Protein AF-A0A7Y1ZSE8-F1 (afdb_monomer_lite)

Sequence (239 aa):
MRLSLSLIVCLALGIAGCTSDGPYVAGAPDGWMSDGSQWWLPGTDTTEAFRDLESLESMGVSNADRVYAGGVGMQQSIQKDNLIFAVKQSLIEIIRNEPEVVDSLFEAIITPKLIKAKLSGDPSEDIKKFKRDGYRSIARHFREPRTITKLGQDVPVVYPDSLAEAGVSGSVGMQVYLNNAGEPQSIELIESVHPVLDDIAMKATTQMRWQPAYLLRGGKSDPIPAWVRFSVGFRKVSR

pLDDT: mean 86.72, std 18.0, range [36.66, 98.75]

Secondary structure (DSSP, 8-state):
---------------------PPPPPSPPTT-EEETTEEE-TT--HHHHT---SSTTTTT---GGGS---STTHHHHHHHHHHHHHHHHHTHHHHHHSHHHHHHHHHHHTHHHHHHPPP-S-HHHHHHHHHHHHHHHHTTTEE--EESSPBTTTB-----HHHHHTT--EEEEEEEEE-TTS-EEEEEEEE-S-HHHHHHHHHHHHH--EEPEEEEETTEEEEE-EEEEEEEEE-----

Structure (mmCIF, N/CA/C/O backbone):
data_AF-A0A7Y1ZSE8-F1
#
_entry.id   AF-A0A7Y1ZSE8-F1
#
loop_
_atom_site.group_PDB
_atom_site.id
_atom_site.type_symbol
_atom_site.label_atom_id
_atom_site.label_alt_id
_atom_site.label_comp_id
_atom_site.label_asym_id
_atom_site.label_entity_id
_atom_site.label_seq_id
_atom_site.pdbx_PDB_ins_code
_atom_site.Cartn_x
_atom_site.Cartn_y
_atom_site.Cartn_z
_atom_site.occupancy
_atom_site.B_iso_or_equiv
_atom_site.auth_seq_id
_atom_site.auth_comp_id
_atom_site.auth_asym_id
_atom_site.auth_atom_id
_atom_site.pdbx_PDB_model_num
ATOM 1 N N . MET A 1 1 ? 36.058 -39.294 -70.770 1.00 37.66 1 MET A N 1
ATOM 2 C CA . MET A 1 1 ? 36.823 -38.355 -69.913 1.00 37.66 1 MET A CA 1
ATOM 3 C C . MET A 1 1 ? 35.806 -37.639 -69.038 1.00 37.66 1 MET A C 1
ATOM 5 O O . MET A 1 1 ? 34.915 -37.033 -69.605 1.00 37.66 1 MET A O 1
ATOM 9 N N . ARG A 1 2 ? 35.669 -38.015 -67.754 1.00 38.06 2 ARG A N 1
ATOM 10 C CA . ARG A 1 2 ? 36.277 -37.347 -66.570 1.00 38.06 2 ARG A CA 1
ATOM 11 C C . ARG A 1 2 ? 35.900 -35.848 -66.552 1.00 38.06 2 ARG A C 1
ATOM 13 O O . ARG A 1 2 ? 36.204 -35.180 -67.523 1.00 38.06 2 ARG A O 1
ATOM 20 N N . LEU A 1 3 ? 35.264 -35.258 -65.542 1.00 36.66 3 LEU A N 1
ATOM 21 C CA . LEU A 1 3 ? 35.387 -35.456 -64.098 1.00 36.66 3 LEU A CA 1
ATOM 22 C C . LEU A 1 3 ? 34.070 -35.146 -63.363 1.00 36.66 3 LEU A C 1
ATOM 24 O O . LEU A 1 3 ? 33.388 -34.172 -63.664 1.00 36.66 3 LEU A O 1
ATOM 28 N N . SER A 1 4 ? 33.806 -35.947 -62.336 1.00 42.16 4 SER A N 1
ATOM 29 C CA . SER A 1 4 ? 32.927 -35.660 -61.206 1.00 42.16 4 SER A CA 1
ATOM 30 C C . SER A 1 4 ? 33.576 -34.608 -60.298 1.00 42.16 4 SER A C 1
ATOM 32 O O . SER A 1 4 ? 34.767 -34.723 -60.007 1.00 42.16 4 SER A O 1
ATOM 34 N N . LEU A 1 5 ? 32.808 -33.640 -59.793 1.00 42.12 5 LEU A N 1
ATOM 35 C CA . LEU A 1 5 ? 33.227 -32.811 -58.662 1.00 42.12 5 LEU A CA 1
ATOM 36 C C . LEU A 1 5 ? 32.064 -32.698 -57.669 1.00 42.12 5 LEU A C 1
ATOM 38 O O . LEU A 1 5 ? 31.107 -31.958 -57.879 1.00 42.12 5 LEU A O 1
ATOM 42 N N . SER A 1 6 ? 32.148 -33.498 -56.608 1.00 45.19 6 SER A N 1
ATOM 43 C CA . SER A 1 6 ? 31.346 -33.355 -55.396 1.00 45.19 6 SER A CA 1
ATOM 44 C C . SER A 1 6 ? 31.721 -32.046 -54.707 1.00 45.19 6 SER A C 1
ATOM 46 O O . SER A 1 6 ? 32.905 -31.823 -54.452 1.00 45.19 6 SER A O 1
ATOM 48 N N . LEU A 1 7 ? 30.740 -31.211 -54.357 1.00 39.78 7 LEU A N 1
ATOM 49 C CA . LEU A 1 7 ? 30.955 -30.104 -53.429 1.00 39.78 7 LEU A CA 1
ATOM 50 C C . LEU A 1 7 ? 30.099 -30.307 -52.180 1.00 39.78 7 LEU A C 1
ATOM 52 O O . LEU A 1 7 ? 28.901 -30.573 -52.241 1.00 39.78 7 LEU A O 1
ATOM 56 N N . ILE A 1 8 ? 30.807 -30.256 -51.062 1.00 48.88 8 ILE A N 1
ATOM 57 C CA . ILE A 1 8 ? 30.403 -30.601 -49.709 1.00 48.88 8 ILE A CA 1
ATOM 58 C C . ILE A 1 8 ? 29.460 -29.539 -49.135 1.00 48.88 8 ILE A C 1
ATOM 60 O O . ILE A 1 8 ? 29.666 -28.337 -49.288 1.00 48.88 8 ILE A O 1
ATOM 64 N N . VAL A 1 9 ? 28.439 -30.038 -48.442 1.00 43.12 9 VAL A N 1
ATOM 65 C CA . VAL A 1 9 ? 27.498 -29.318 -47.583 1.00 43.12 9 VAL A CA 1
ATOM 66 C C . VAL A 1 9 ? 28.246 -28.664 -46.415 1.00 43.12 9 VAL A C 1
ATOM 68 O O . VAL A 1 9 ? 28.847 -29.365 -45.607 1.00 43.12 9 VAL A O 1
ATOM 71 N N . CYS A 1 10 ? 28.135 -27.342 -46.274 1.00 38.03 10 CYS A N 1
ATOM 72 C CA . CYS A 1 10 ? 28.388 -26.637 -45.015 1.00 38.03 10 CYS A CA 1
ATOM 73 C C . CYS A 1 10 ? 27.074 -26.015 -44.540 1.00 38.03 10 CYS A C 1
ATOM 75 O O . CYS A 1 10 ? 26.737 -24.879 -44.869 1.00 38.03 10 CYS A O 1
ATOM 77 N N . LEU A 1 11 ? 26.312 -26.807 -43.786 1.00 41.81 11 LEU A N 1
ATOM 78 C CA . LEU A 1 11 ? 25.134 -26.368 -43.050 1.00 41.81 11 LEU A CA 1
ATOM 79 C C . LEU A 1 11 ? 25.619 -25.598 -41.811 1.00 41.81 11 LEU A C 1
ATOM 81 O O . LEU A 1 11 ? 25.918 -26.189 -40.776 1.00 41.81 11 LEU A O 1
ATOM 85 N N . ALA A 1 12 ? 25.755 -24.279 -41.933 1.00 44.09 12 ALA A N 1
ATOM 86 C CA . ALA A 1 12 ? 26.023 -23.407 -40.797 1.00 44.09 12 ALA A CA 1
ATOM 87 C C . ALA A 1 12 ? 24.726 -23.231 -39.992 1.00 44.09 12 ALA A C 1
ATOM 89 O O . ALA A 1 12 ? 23.887 -22.387 -40.301 1.00 44.09 12 ALA A O 1
ATOM 90 N N . LEU A 1 13 ? 24.549 -24.070 -38.969 1.00 46.44 13 LEU A N 1
ATOM 91 C CA . LEU A 1 13 ? 23.575 -23.858 -37.903 1.00 46.44 13 LEU A CA 1
ATOM 92 C C . LEU A 1 13 ? 23.995 -22.610 -37.118 1.00 46.44 13 LEU A C 1
ATOM 94 O O . LEU A 1 13 ? 24.856 -22.664 -36.242 1.00 46.44 13 LEU A O 1
ATOM 98 N N . GLY A 1 14 ? 23.405 -21.472 -37.482 1.00 44.47 14 GLY A N 1
ATOM 99 C CA . GLY A 1 14 ? 23.466 -20.249 -36.697 1.00 44.47 14 GLY A CA 1
ATOM 100 C C . GLY A 1 14 ? 22.773 -20.483 -35.362 1.00 44.47 14 GLY A C 1
ATOM 101 O O . GLY A 1 14 ? 21.555 -20.636 -35.297 1.00 44.47 14 GLY A O 1
ATOM 102 N N . ILE A 1 15 ? 23.565 -20.539 -34.298 1.00 56.59 15 ILE A N 1
ATOM 103 C CA . ILE A 1 15 ? 23.082 -20.511 -32.925 1.00 56.59 15 ILE A CA 1
ATOM 104 C C . ILE A 1 15 ? 22.519 -19.102 -32.726 1.00 56.59 15 ILE A C 1
ATOM 106 O O . ILE A 1 15 ? 23.274 -18.146 -32.560 1.00 56.59 15 ILE A O 1
ATOM 110 N N . ALA A 1 16 ? 21.199 -18.950 -32.814 1.00 43.44 16 ALA A N 1
ATOM 111 C CA . ALA A 1 16 ? 20.530 -17.750 -32.340 1.00 43.44 16 ALA A CA 1
ATOM 112 C C . ALA A 1 16 ? 20.670 -17.734 -30.813 1.00 43.44 16 ALA A C 1
ATOM 114 O O . ALA A 1 16 ? 19.861 -18.309 -30.088 1.00 43.44 16 ALA A O 1
ATOM 115 N N . GLY A 1 17 ? 21.754 -17.134 -30.324 1.00 37.91 17 GLY A N 1
ATOM 116 C CA . GLY A 1 17 ? 21.809 -16.670 -28.951 1.00 37.91 17 GLY A CA 1
ATOM 117 C C . GLY A 1 17 ? 20.744 -15.594 -28.806 1.00 37.91 17 GLY A C 1
ATOM 118 O O . GLY A 1 17 ? 20.866 -14.529 -29.402 1.00 37.91 17 GLY A O 1
ATOM 119 N N . CYS A 1 18 ? 19.680 -15.877 -28.058 1.00 45.81 18 CYS A N 1
ATOM 120 C CA . CYS A 1 18 ? 18.794 -14.840 -27.551 1.00 45.81 18 CYS A CA 1
ATOM 121 C C . CYS A 1 18 ? 19.588 -14.014 -26.533 1.00 45.81 18 CYS A C 1
ATOM 123 O O . CYS A 1 18 ? 19.495 -14.253 -25.332 1.00 45.81 18 CYS A O 1
ATOM 125 N N . THR A 1 19 ? 20.414 -13.081 -27.006 1.00 43.12 19 THR A N 1
ATOM 126 C CA . THR A 1 19 ? 20.853 -11.973 -26.166 1.00 43.12 19 THR A CA 1
ATOM 127 C C . THR A 1 19 ? 19.704 -10.975 -26.164 1.00 43.12 19 THR A C 1
ATOM 129 O O . THR A 1 19 ? 19.259 -10.487 -27.203 1.00 43.12 19 THR A O 1
ATOM 132 N N . SER A 1 20 ? 19.116 -10.744 -24.997 1.00 45.97 20 SER A N 1
ATOM 133 C CA . SER A 1 20 ? 18.086 -9.727 -24.796 1.00 45.97 20 SER A CA 1
ATOM 134 C C . SER A 1 20 ? 18.724 -8.332 -24.734 1.00 45.97 20 SER A C 1
ATOM 136 O O . SER A 1 20 ? 18.444 -7.570 -23.814 1.00 45.97 20 SER A O 1
ATOM 138 N N . ASP A 1 21 ? 19.601 -8.011 -25.690 1.00 42.75 21 ASP A N 1
ATOM 139 C CA . ASP A 1 21 ? 20.333 -6.740 -25.792 1.00 42.75 21 ASP A CA 1
ATOM 140 C C . ASP A 1 21 ? 19.497 -5.695 -26.546 1.00 42.75 21 ASP A C 1
ATOM 142 O O . ASP A 1 21 ? 19.938 -5.065 -27.508 1.00 42.75 21 ASP A O 1
ATOM 146 N N . GLY A 1 22 ? 18.239 -5.532 -26.138 1.00 55.78 22 GLY A N 1
ATOM 147 C CA . GLY A 1 22 ? 17.490 -4.337 -26.506 1.00 55.78 22 GLY A CA 1
ATOM 148 C C . GLY A 1 22 ? 18.027 -3.153 -25.696 1.00 55.78 22 GLY A C 1
ATOM 149 O O . GLY A 1 22 ? 18.284 -3.321 -24.501 1.00 55.78 22 GLY A O 1
ATOM 150 N N . PRO A 1 23 ? 18.206 -1.957 -26.286 1.00 63.12 23 PRO A N 1
ATOM 151 C CA . PRO A 1 23 ? 18.545 -0.779 -25.503 1.00 63.12 23 PRO A CA 1
ATOM 152 C C . PRO A 1 23 ? 17.467 -0.560 -24.440 1.00 63.12 23 PRO A C 1
ATOM 154 O O . PRO A 1 23 ? 16.273 -0.674 -24.721 1.00 63.12 23 PRO A O 1
ATOM 157 N N . TYR A 1 24 ? 17.895 -0.255 -23.216 1.00 73.62 24 TYR A N 1
ATOM 158 C CA . TYR A 1 24 ? 16.986 0.161 -22.159 1.00 73.62 24 TYR A CA 1
ATOM 159 C C . TYR A 1 24 ? 16.127 1.330 -22.662 1.00 73.62 24 TYR A C 1
ATOM 161 O O . TYR A 1 24 ? 16.645 2.389 -23.020 1.00 73.62 24 TYR A O 1
ATOM 169 N N . VAL A 1 25 ? 14.814 1.120 -22.715 1.00 81.25 25 VAL A N 1
ATOM 170 C CA . VAL A 1 25 ? 13.844 2.162 -23.059 1.00 81.25 25 VAL A CA 1
ATOM 171 C C . VAL A 1 25 ? 13.413 2.810 -21.751 1.00 81.25 25 VAL A C 1
ATOM 173 O O . VAL A 1 25 ? 13.009 2.091 -20.842 1.00 81.25 25 VAL A O 1
ATOM 176 N N . ALA A 1 26 ? 13.501 4.132 -21.634 1.00 86.81 26 ALA A N 1
ATOM 177 C CA . ALA A 1 26 ? 13.053 4.870 -20.449 1.00 86.81 26 ALA A CA 1
ATOM 178 C C . ALA A 1 26 ? 11.542 5.168 -20.499 1.00 86.81 26 ALA A C 1
ATOM 180 O O . ALA A 1 26 ? 10.950 5.150 -21.578 1.00 86.81 26 ALA A O 1
ATOM 181 N N . GLY A 1 27 ? 10.934 5.455 -19.346 1.00 90.31 27 GLY A N 1
ATOM 182 C CA . GLY A 1 27 ? 9.532 5.884 -19.235 1.00 90.31 27 GLY A CA 1
ATOM 183 C C . GLY A 1 27 ? 8.502 4.760 -19.374 1.00 90.31 27 GLY A C 1
ATOM 184 O O . GLY A 1 27 ? 8.861 3.599 -19.560 1.00 90.31 27 GLY A O 1
ATOM 185 N N . ALA A 1 28 ? 7.214 5.091 -19.261 1.00 94.25 28 ALA A N 1
ATOM 186 C CA . ALA A 1 28 ? 6.134 4.106 -19.198 1.00 94.25 28 ALA A CA 1
ATOM 187 C C . ALA A 1 28 ? 6.045 3.189 -20.442 1.00 94.25 28 ALA A C 1
ATOM 189 O O . ALA A 1 28 ? 6.411 3.601 -21.545 1.00 94.25 28 ALA A O 1
ATOM 190 N N . PRO A 1 29 ? 5.592 1.928 -20.284 1.00 94.75 29 PRO A N 1
ATOM 191 C CA . PRO A 1 29 ? 5.394 1.016 -21.410 1.00 94.75 29 PRO A CA 1
ATOM 192 C C . PRO A 1 29 ? 4.195 1.424 -22.282 1.00 94.75 29 PRO A C 1
ATOM 194 O O . PRO A 1 29 ? 3.345 2.212 -21.869 1.00 94.75 29 PRO A O 1
ATOM 197 N N . ASP A 1 30 ? 4.093 0.835 -23.476 1.00 94.75 30 ASP A N 1
ATOM 198 C CA . ASP A 1 30 ? 2.983 1.090 -24.399 1.00 94.75 30 ASP A CA 1
ATOM 199 C C . ASP A 1 30 ? 1.614 0.904 -23.724 1.00 94.75 30 ASP A C 1
ATOM 201 O O . ASP A 1 30 ? 1.372 -0.060 -22.992 1.00 94.75 30 ASP A O 1
ATOM 205 N N . GLY A 1 31 ? 0.702 1.841 -23.989 1.00 95.31 31 GLY A N 1
ATOM 206 C CA . GLY A 1 31 ? -0.641 1.856 -23.406 1.00 95.31 31 GLY A CA 1
ATOM 207 C C . GLY A 1 31 ? -0.733 2.504 -22.023 1.00 95.31 31 GLY A C 1
ATOM 208 O O . GLY A 1 31 ? -1.846 2.709 -21.548 1.00 95.31 31 GLY A O 1
ATOM 209 N N . TRP A 1 32 ? 0.390 2.876 -21.405 1.00 97.69 32 TRP A N 1
ATOM 210 C CA . TRP A 1 32 ? 0.420 3.674 -20.180 1.00 97.69 32 TRP A CA 1
ATOM 211 C C . TRP A 1 32 ? 0.731 5.140 -20.486 1.00 97.69 32 TRP A C 1
ATOM 213 O O . TRP A 1 32 ? 1.518 5.464 -21.373 1.00 97.69 32 TRP A O 1
ATOM 223 N 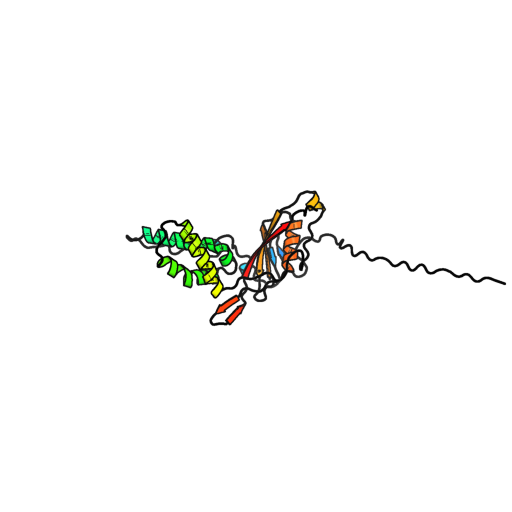N . MET A 1 33 ? 0.105 6.035 -19.729 1.00 97.31 33 MET A N 1
ATOM 224 C CA . MET A 1 33 ? 0.452 7.450 -19.659 1.00 97.31 33 MET A CA 1
ATOM 225 C C . MET A 1 33 ? 1.426 7.673 -18.502 1.00 97.31 33 MET A C 1
ATOM 227 O O . MET A 1 33 ? 1.432 6.903 -17.539 1.00 97.31 33 MET A O 1
ATOM 231 N N . SER A 1 34 ? 2.249 8.716 -18.594 1.00 95.88 34 SER A N 1
ATOM 232 C CA . SER A 1 34 ? 3.211 9.068 -17.550 1.00 95.88 34 SER A CA 1
ATOM 233 C C . SER A 1 34 ? 3.379 10.570 -17.403 1.00 95.88 34 SER A C 1
ATOM 235 O O . SER A 1 34 ? 3.516 11.270 -18.408 1.00 95.88 34 SER A O 1
ATOM 237 N N . ASP A 1 35 ? 3.492 11.020 -16.159 1.00 93.75 35 ASP A N 1
ATOM 238 C CA . ASP A 1 35 ? 3.956 12.347 -15.770 1.00 93.75 35 ASP A CA 1
ATOM 239 C C . ASP A 1 35 ? 4.971 12.195 -14.631 1.00 93.75 35 ASP A C 1
ATOM 241 O O . ASP A 1 35 ? 4.618 11.945 -13.478 1.00 93.75 35 ASP A O 1
ATOM 245 N N . GLY A 1 36 ? 6.260 12.239 -14.980 1.00 90.56 36 GLY A N 1
ATOM 246 C CA . GLY A 1 36 ? 7.357 12.047 -14.031 1.00 90.56 36 GLY A CA 1
ATOM 247 C C . GLY A 1 36 ? 7.238 10.743 -13.234 1.00 90.56 36 GLY A C 1
ATOM 248 O O . GLY A 1 36 ? 7.393 9.651 -13.781 1.00 90.56 36 GLY A O 1
ATOM 249 N N . SER A 1 37 ? 6.974 10.879 -11.933 1.00 95.31 37 SER A N 1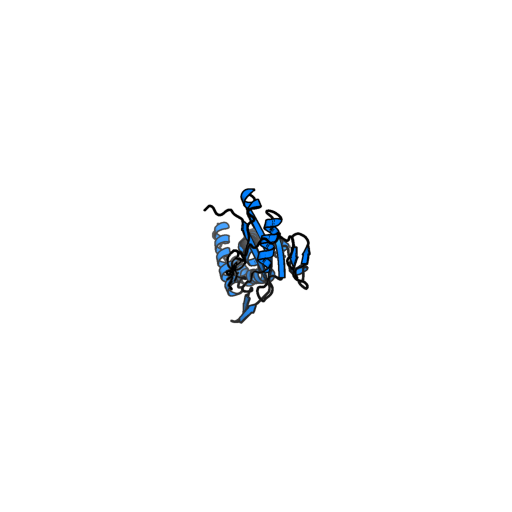
ATOM 250 C CA . SER A 1 37 ? 6.853 9.795 -10.950 1.00 95.31 37 SER A CA 1
ATOM 251 C C . SER A 1 37 ? 5.518 9.042 -10.988 1.00 95.31 37 SER A C 1
ATOM 253 O O . SER A 1 37 ? 5.352 8.087 -10.231 1.00 95.31 37 SER A O 1
ATOM 255 N N . GLN A 1 38 ? 4.564 9.450 -11.827 1.00 98.00 38 GLN A N 1
ATOM 256 C CA . GLN A 1 38 ? 3.208 8.901 -11.856 1.00 98.00 38 GLN A CA 1
ATOM 257 C C . GLN A 1 38 ? 2.890 8.285 -13.215 1.00 98.00 38 GLN A C 1
ATOM 259 O O . GLN A 1 38 ? 2.961 8.964 -14.237 1.00 98.00 38 GLN A O 1
ATOM 264 N N . TRP A 1 39 ? 2.528 7.001 -13.243 1.00 98.44 39 TRP A N 1
ATOM 265 C CA . TRP A 1 39 ? 2.111 6.271 -14.446 1.00 98.44 39 TRP A CA 1
ATOM 266 C C . TRP A 1 39 ? 0.683 5.750 -14.281 1.00 98.44 39 TRP A C 1
ATOM 268 O O . TRP A 1 39 ? 0.321 5.289 -13.201 1.00 98.44 39 TRP A O 1
ATOM 278 N N . TRP A 1 40 ? -0.141 5.789 -15.328 1.00 98.62 40 TRP A N 1
ATOM 279 C CA . TRP A 1 40 ? -1.523 5.294 -15.263 1.00 98.62 40 TRP A CA 1
ATOM 280 C C . TRP A 1 40 ? -2.075 4.845 -16.616 1.00 98.62 40 TRP A C 1
ATOM 282 O O . TRP A 1 40 ? -1.612 5.272 -17.673 1.00 98.62 40 TRP A O 1
ATOM 292 N N . LEU A 1 41 ? -3.090 3.982 -16.590 1.00 98.38 41 LEU A N 1
ATOM 293 C CA . LEU A 1 41 ? -3.831 3.592 -17.788 1.00 98.38 41 LEU A CA 1
ATOM 294 C C . LEU A 1 41 ? -4.804 4.702 -18.236 1.00 98.38 41 LEU A C 1
ATOM 296 O O . LEU A 1 41 ? -5.385 5.402 -17.401 1.00 98.38 41 LEU A O 1
ATOM 300 N N . PRO A 1 42 ? -5.046 4.865 -19.549 1.00 97.56 42 PRO A N 1
ATOM 301 C CA . PRO A 1 42 ? -6.103 5.734 -20.046 1.00 97.56 42 PRO A CA 1
ATOM 302 C C . PRO A 1 42 ? -7.471 5.390 -19.446 1.00 97.56 42 PRO A C 1
ATOM 304 O O . PRO A 1 42 ? -7.900 4.240 -19.483 1.00 97.56 42 PRO A O 1
ATOM 307 N N . GLY A 1 43 ? -8.168 6.404 -18.929 1.00 96.00 43 GLY A N 1
ATOM 308 C CA . GLY A 1 43 ? -9.478 6.249 -18.288 1.00 96.00 43 GLY A CA 1
ATOM 309 C C . GLY A 1 43 ? -9.437 6.041 -16.771 1.00 96.00 43 GLY A C 1
ATOM 310 O O . GLY A 1 43 ? -10.495 6.092 -16.150 1.00 96.00 43 GLY A O 1
ATOM 311 N N . THR A 1 44 ? -8.257 5.866 -16.166 1.00 97.25 44 THR A N 1
ATOM 312 C CA . THR A 1 44 ? -8.101 5.892 -14.704 1.00 97.25 44 THR A CA 1
ATOM 313 C C . THR A 1 44 ? -8.456 7.278 -14.159 1.00 97.25 44 THR A C 1
ATOM 315 O O . THR A 1 44 ? -7.937 8.282 -14.653 1.00 97.25 44 THR A O 1
ATOM 318 N N . ASP A 1 45 ? -9.302 7.344 -13.126 1.00 96.81 45 ASP A N 1
ATOM 319 C CA . ASP A 1 45 ? -9.502 8.573 -12.352 1.00 96.81 45 ASP A CA 1
ATOM 320 C C . ASP A 1 45 ? -8.232 8.861 -11.545 1.00 96.81 45 ASP A C 1
ATOM 322 O O . ASP A 1 45 ? -7.959 8.230 -10.526 1.00 96.81 45 ASP A O 1
ATOM 326 N N . THR A 1 46 ? -7.421 9.800 -12.021 1.00 95.56 46 THR A N 1
ATOM 327 C CA . THR A 1 46 ? -6.146 10.153 -11.391 1.00 95.56 46 THR A CA 1
ATOM 328 C C . THR A 1 46 ? -6.315 10.887 -10.062 1.00 95.56 46 THR A C 1
ATOM 330 O O . THR A 1 46 ? -5.393 10.852 -9.251 1.00 95.56 46 THR A O 1
ATOM 333 N N . THR A 1 47 ? -7.479 11.495 -9.800 1.00 93.75 47 THR A N 1
ATOM 334 C CA . THR A 1 47 ? -7.771 12.132 -8.502 1.00 93.75 47 THR A CA 1
ATOM 335 C C . THR A 1 47 ? -7.972 11.075 -7.425 1.00 93.75 47 THR A C 1
ATOM 337 O O . THR A 1 47 ? -7.504 11.230 -6.299 1.00 93.75 47 THR A O 1
ATOM 340 N N . GLU A 1 48 ? -8.645 9.980 -7.777 1.00 93.38 48 GLU A N 1
ATOM 341 C CA . GLU A 1 48 ? -8.782 8.821 -6.900 1.00 93.38 48 GLU A CA 1
ATOM 342 C C . GLU A 1 48 ? -7.468 8.034 -6.816 1.00 93.38 48 GLU A C 1
ATOM 344 O O . GLU A 1 48 ? -7.012 7.679 -5.734 1.00 93.38 48 GLU A O 1
ATOM 349 N N . ALA A 1 49 ? -6.820 7.771 -7.946 1.00 95.56 49 ALA A N 1
ATOM 350 C CA . ALA A 1 49 ? -5.702 6.842 -7.988 1.00 95.56 49 ALA A CA 1
ATOM 351 C C . ALA A 1 49 ? -4.433 7.374 -7.287 1.00 95.56 49 ALA A C 1
ATOM 353 O O . ALA A 1 49 ? -3.732 6.591 -6.643 1.00 95.56 49 ALA A O 1
ATOM 354 N N . PHE A 1 50 ? -4.155 8.682 -7.365 1.00 96.56 50 PHE A N 1
ATOM 355 C CA . PHE A 1 50 ? -2.971 9.328 -6.773 1.00 96.56 50 PHE A CA 1
ATOM 356 C C . PHE A 1 50 ? -3.292 10.075 -5.476 1.00 96.56 50 PHE A C 1
ATOM 358 O O . PHE A 1 50 ? -3.004 11.262 -5.313 1.00 96.56 50 PHE A O 1
ATOM 365 N N . ARG A 1 51 ? -3.928 9.376 -4.535 1.00 94.25 51 ARG A N 1
ATOM 366 C CA . ARG A 1 51 ? -4.193 9.921 -3.202 1.00 94.25 51 ARG A CA 1
ATOM 367 C C . ARG A 1 51 ? -2.926 9.965 -2.357 1.00 94.25 51 ARG A C 1
ATOM 369 O O . ARG A 1 51 ? -2.131 9.025 -2.344 1.00 94.25 51 ARG A O 1
ATOM 376 N N . ASP A 1 52 ? -2.798 11.013 -1.551 1.00 94.69 52 ASP A N 1
ATOM 377 C CA . ASP A 1 52 ? -1.814 11.041 -0.475 1.00 94.69 52 ASP A CA 1
ATOM 378 C C . ASP A 1 52 ? -2.259 10.079 0.638 1.00 94.69 52 ASP A C 1
ATOM 380 O O . ASP A 1 52 ? -3.216 10.331 1.372 1.00 94.69 52 ASP A O 1
ATOM 384 N N . LEU A 1 53 ? -1.544 8.958 0.746 1.00 95.31 53 LEU A N 1
ATOM 385 C CA . LEU A 1 53 ? -1.750 7.939 1.777 1.00 95.31 53 LEU A CA 1
ATOM 386 C C . LEU A 1 53 ? -0.598 7.903 2.793 1.00 95.31 53 LEU A C 1
ATOM 388 O O . LEU A 1 53 ? -0.378 6.893 3.467 1.00 95.31 53 LEU A O 1
ATOM 392 N N . GLU A 1 54 ? 0.208 8.962 2.894 1.00 92.69 54 GLU A N 1
ATOM 393 C CA . GLU A 1 54 ? 1.348 8.993 3.813 1.00 92.69 54 GLU A CA 1
ATOM 394 C C . GLU A 1 54 ? 0.913 9.017 5.277 1.00 92.69 54 GLU A C 1
ATOM 396 O O . GLU A 1 54 ? 1.540 8.359 6.114 1.00 92.69 54 GLU A O 1
ATOM 401 N N . SER A 1 55 ? -0.190 9.696 5.585 1.00 93.12 55 SER A N 1
ATOM 402 C CA . SER A 1 55 ? -0.668 9.912 6.946 1.00 93.12 55 SER A CA 1
ATOM 403 C C . SER A 1 55 ? -2.166 9.641 7.069 1.00 93.12 55 SER A C 1
ATOM 405 O O . SER A 1 55 ? -2.902 9.655 6.089 1.00 93.12 55 SER A O 1
ATOM 407 N N . LEU A 1 56 ? -2.650 9.416 8.294 1.00 90.81 56 LEU A N 1
ATOM 408 C CA . LEU A 1 56 ? -4.097 9.323 8.512 1.00 90.81 56 LEU A CA 1
ATOM 409 C C . LEU A 1 56 ? -4.817 10.625 8.128 1.00 90.81 56 LEU A C 1
ATOM 411 O O . LEU A 1 56 ? -5.905 10.577 7.572 1.00 90.81 56 LEU A O 1
ATOM 415 N N . GLU A 1 57 ? -4.203 11.781 8.381 1.00 89.12 57 GLU A N 1
ATOM 416 C CA . GLU A 1 57 ? -4.790 13.081 8.052 1.00 89.12 57 GLU A CA 1
ATOM 417 C C . GLU A 1 57 ? -4.976 13.261 6.543 1.00 89.12 57 GLU A C 1
ATOM 419 O O . GLU A 1 57 ? -6.068 13.630 6.115 1.00 89.12 57 GLU A O 1
ATOM 424 N N 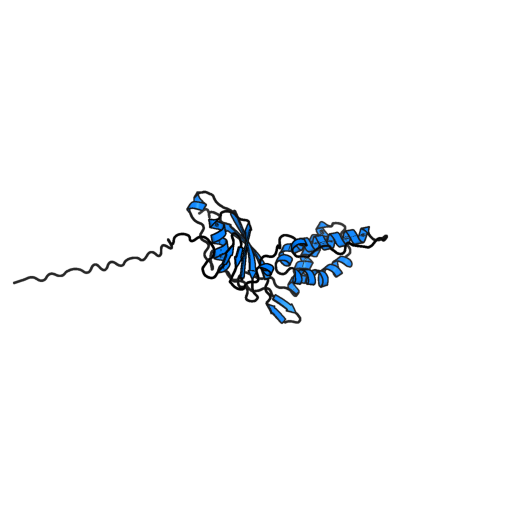. SER A 1 58 ? -3.962 12.922 5.740 1.00 90.12 58 SER A N 1
ATOM 425 C CA . SER A 1 58 ? -4.054 12.991 4.277 1.00 90.12 58 SER A CA 1
ATOM 426 C C . SER A 1 58 ? -5.071 12.006 3.695 1.00 90.12 58 SER A C 1
ATOM 428 O O . SER A 1 58 ? -5.746 12.311 2.714 1.00 90.12 58 SER A O 1
ATOM 430 N N . MET A 1 59 ? -5.299 10.884 4.380 1.00 91.12 59 MET A N 1
ATOM 431 C CA . MET A 1 59 ? -6.379 9.948 4.063 1.00 91.12 59 MET A CA 1
ATOM 432 C C . MET A 1 59 ? -7.777 10.429 4.496 1.00 91.12 59 MET A C 1
ATOM 434 O O . MET A 1 59 ? -8.751 9.706 4.308 1.00 91.12 59 MET A O 1
ATOM 438 N N . GLY A 1 60 ? -7.906 11.617 5.098 1.00 85.75 60 GLY A N 1
ATOM 439 C CA . GLY A 1 60 ? -9.168 12.108 5.667 1.00 85.75 60 GLY A CA 1
ATOM 440 C C . GLY A 1 60 ? -9.559 11.424 6.983 1.00 85.75 60 GLY A C 1
ATOM 441 O O . GLY A 1 60 ? -10.612 11.707 7.553 1.00 85.75 60 GLY A O 1
ATOM 442 N N . VAL A 1 61 ? -8.687 10.568 7.512 1.00 79.81 61 VAL A N 1
ATOM 443 C CA . VAL A 1 61 ? -8.836 9.831 8.767 1.00 79.81 61 VAL A CA 1
ATOM 444 C C . VAL A 1 61 ? -8.296 10.704 9.908 1.00 79.81 61 VAL A C 1
ATOM 446 O O . VAL A 1 61 ? -7.237 10.473 10.491 1.00 79.81 61 VAL A O 1
ATOM 449 N N . SER A 1 62 ? -9.001 11.793 10.204 1.00 66.56 62 SER A N 1
ATOM 450 C CA . SER A 1 62 ? -8.566 12.773 11.207 1.00 66.56 62 SER A CA 1
ATOM 451 C C . SER A 1 62 ? -9.203 12.545 12.583 1.00 66.56 62 SER A C 1
ATOM 453 O O . SER A 1 62 ? -10.223 11.879 12.737 1.00 66.56 62 SER A O 1
ATOM 455 N N . ASN A 1 63 ? -8.587 13.121 13.618 1.00 62.72 63 ASN A N 1
ATOM 456 C CA . ASN A 1 63 ? -9.049 13.069 15.010 1.00 62.72 63 ASN A CA 1
ATOM 457 C C . ASN A 1 63 ? -10.111 14.162 15.299 1.00 62.72 63 ASN A C 1
ATOM 459 O O . ASN A 1 63 ? -10.059 14.818 16.340 1.00 62.72 63 ASN A O 1
ATOM 463 N N . ALA A 1 64 ? -10.997 14.448 14.333 1.00 51.31 64 ALA A N 1
ATOM 464 C CA . ALA A 1 64 ? -11.794 15.683 14.264 1.00 51.31 64 ALA A CA 1
ATOM 465 C C . ALA A 1 64 ? -12.843 15.870 15.380 1.00 51.31 64 ALA A C 1
ATOM 467 O O . ALA A 1 64 ? -13.357 16.975 15.547 1.00 51.31 64 ALA A O 1
ATOM 468 N N . ASP A 1 65 ? -13.096 14.865 16.217 1.00 50.47 65 ASP A N 1
ATOM 469 C CA . ASP A 1 65 ? -14.097 14.944 17.292 1.00 50.47 65 ASP A CA 1
ATOM 470 C C . ASP A 1 65 ? -13.643 15.746 18.533 1.00 50.47 65 ASP A C 1
ATOM 472 O O . ASP A 1 65 ? -14.336 15.792 19.549 1.00 50.47 65 ASP A O 1
ATOM 476 N N . ARG A 1 66 ? -12.498 16.444 18.486 1.00 51.78 66 ARG A N 1
ATOM 477 C CA . ARG A 1 66 ? -11.979 17.229 19.631 1.00 51.78 66 ARG A CA 1
ATOM 478 C C . ARG A 1 66 ? -12.691 18.568 19.875 1.00 51.78 66 ARG A C 1
ATOM 480 O O . ARG A 1 66 ? -12.315 19.290 20.802 1.00 51.78 66 ARG A O 1
ATOM 487 N N . VAL A 1 67 ? -13.693 18.933 19.079 1.00 45.97 67 VAL A N 1
ATOM 488 C CA . VAL A 1 67 ? -14.317 20.262 19.136 1.00 45.97 67 VAL A CA 1
ATOM 489 C C . VAL A 1 67 ? -15.591 20.215 19.999 1.00 45.97 67 VAL A C 1
ATOM 491 O O . VAL A 1 67 ? -16.640 19.776 19.551 1.00 45.97 67 VAL A O 1
ATOM 494 N N . TYR A 1 68 ? -15.469 20.717 21.237 1.00 45.38 68 TYR A N 1
ATOM 495 C CA . TYR A 1 68 ? -16.512 20.975 22.256 1.00 45.38 68 TYR A CA 1
ATOM 496 C C . TYR A 1 68 ? -16.929 19.833 23.204 1.00 45.38 68 TYR A C 1
ATOM 498 O O . TYR A 1 68 ? -18.004 19.255 23.082 1.00 45.38 68 TYR A O 1
ATOM 506 N N . ALA A 1 69 ? -16.181 19.655 24.299 1.00 47.53 69 ALA A N 1
ATOM 507 C CA . ALA A 1 69 ? -16.750 19.143 25.552 1.00 47.53 69 ALA A CA 1
ATOM 508 C C . ALA A 1 69 ? -16.014 19.718 26.779 1.00 47.53 69 ALA A C 1
ATOM 510 O O . ALA A 1 69 ? -15.050 19.149 27.287 1.00 47.53 69 ALA A O 1
ATOM 511 N N . GLY A 1 70 ? -16.463 20.880 27.264 1.00 47.62 70 GLY A N 1
ATOM 512 C CA . GLY A 1 70 ? -15.998 21.467 28.522 1.00 47.62 70 GLY A CA 1
ATOM 513 C C . GLY A 1 70 ? -16.695 20.818 29.720 1.00 47.62 70 GLY A C 1
ATOM 514 O O . GLY A 1 70 ? -17.794 21.227 30.080 1.00 47.62 70 GLY A O 1
ATOM 515 N N . GLY A 1 71 ? -16.074 19.811 30.340 1.00 54.94 71 GLY A N 1
ATOM 516 C CA . GLY A 1 71 ? -16.613 19.163 31.540 1.00 54.94 71 GLY A CA 1
ATOM 517 C C . GLY A 1 71 ? -15.588 18.335 32.322 1.00 54.94 71 GLY A C 1
ATOM 518 O O . GLY A 1 71 ? -14.607 17.830 31.770 1.00 54.94 71 GLY A O 1
ATOM 519 N N . VAL A 1 72 ? -15.818 18.200 33.633 1.00 44.94 72 VAL A N 1
ATOM 520 C CA . VAL A 1 72 ? -15.017 17.373 34.554 1.00 44.94 72 VAL A CA 1
ATOM 521 C C . VAL A 1 72 ? -15.198 15.902 34.156 1.00 44.94 72 VAL A C 1
ATOM 523 O O . VAL A 1 72 ? -16.248 15.308 34.365 1.00 44.94 72 VAL A O 1
ATOM 526 N N . GLY A 1 73 ? -14.185 15.363 33.481 1.00 58.09 73 GLY A N 1
ATOM 527 C CA . GLY A 1 73 ? -14.239 14.134 32.676 1.00 58.09 73 GLY A CA 1
ATOM 528 C C . GLY A 1 73 ? -13.238 14.176 31.511 1.00 58.09 73 GLY A C 1
ATOM 529 O O . GLY A 1 73 ? -12.768 13.129 31.066 1.00 58.09 73 GLY A O 1
ATOM 530 N N . MET A 1 74 ? -12.815 15.392 31.122 1.00 58.78 74 MET A N 1
ATOM 531 C CA . MET A 1 74 ? -11.834 15.666 30.063 1.00 58.78 74 MET A CA 1
ATOM 532 C C . MET A 1 74 ? -10.550 14.829 30.151 1.00 58.78 74 MET A C 1
ATOM 534 O O . MET A 1 74 ? -10.075 14.331 29.140 1.00 58.78 74 MET A O 1
ATOM 538 N N . GLN A 1 75 ? -9.967 14.635 31.339 1.00 60.31 75 GLN A N 1
ATOM 539 C CA . GLN A 1 75 ? -8.664 13.962 31.434 1.00 60.31 75 GLN A CA 1
ATOM 540 C C . GLN A 1 75 ? -8.733 12.485 31.009 1.00 60.31 75 GLN A C 1
ATOM 542 O O . GLN A 1 75 ? -7.783 11.973 30.419 1.00 60.31 75 GLN A O 1
ATOM 547 N N . GLN A 1 76 ? -9.831 11.787 31.323 1.00 65.62 76 GLN A N 1
ATOM 548 C CA . GLN A 1 76 ? -10.008 10.380 30.949 1.00 65.62 76 GLN A CA 1
ATOM 549 C C . GLN A 1 76 ? -10.483 10.229 29.502 1.00 65.62 76 GLN A C 1
ATOM 551 O O . GLN A 1 76 ? -10.035 9.296 28.837 1.00 65.62 76 GLN A O 1
ATOM 556 N N . SER A 1 77 ? -11.332 11.135 29.001 1.00 70.75 77 SER A N 1
ATOM 557 C CA . SER A 1 77 ? -11.727 11.128 27.586 1.00 70.75 77 SER A CA 1
ATOM 558 C C . SER A 1 77 ? -10.528 11.414 26.683 1.00 70.75 77 SER A C 1
ATOM 560 O O . SER A 1 77 ? -10.228 10.596 25.827 1.00 70.75 77 SER A O 1
ATOM 562 N N . ILE A 1 78 ? -9.723 12.442 26.987 1.00 75.25 78 ILE A N 1
ATOM 563 C CA . ILE A 1 78 ? -8.505 12.779 26.229 1.00 75.25 78 ILE A CA 1
ATOM 564 C C . ILE A 1 78 ? -7.525 11.597 26.182 1.00 75.25 78 ILE A C 1
ATOM 566 O O . ILE A 1 78 ? -6.938 11.320 25.139 1.00 75.25 78 ILE A O 1
ATOM 570 N N . GLN A 1 79 ? -7.340 10.876 27.295 1.00 79.88 79 GLN A N 1
ATOM 571 C CA . GLN A 1 79 ? -6.474 9.690 27.317 1.00 79.88 79 GLN A CA 1
ATOM 572 C C . GLN A 1 79 ? -6.999 8.575 26.404 1.00 79.88 79 GLN A C 1
ATOM 574 O O . GLN A 1 79 ? -6.206 7.930 25.718 1.00 79.88 79 GLN A O 1
ATOM 579 N N . LYS A 1 80 ? -8.319 8.353 26.375 1.00 84.88 80 LYS A N 1
ATOM 580 C CA . LYS A 1 80 ? -8.931 7.352 25.496 1.00 84.88 80 LYS A CA 1
ATOM 581 C C . LYS A 1 80 ? -8.891 7.769 24.036 1.00 84.88 80 LYS A C 1
ATOM 583 O O . LYS A 1 80 ? -8.536 6.933 23.218 1.00 84.88 80 LYS A O 1
ATOM 588 N N . ASP A 1 81 ? -9.157 9.028 23.723 1.00 85.25 81 ASP A N 1
ATOM 589 C CA . ASP A 1 81 ? -9.115 9.545 22.352 1.00 85.25 81 ASP A CA 1
ATOM 590 C C . ASP A 1 81 ? -7.690 9.466 21.788 1.00 85.25 81 ASP A C 1
ATOM 592 O O . ASP A 1 81 ? -7.472 8.991 20.674 1.00 85.25 81 ASP A O 1
ATOM 596 N N . ASN A 1 82 ? -6.688 9.821 22.601 1.00 87.88 82 ASN A N 1
ATOM 597 C CA . ASN A 1 82 ? -5.281 9.654 22.240 1.00 87.88 82 ASN A CA 1
ATOM 598 C C . ASN A 1 82 ? -4.923 8.180 22.009 1.00 87.88 82 ASN A C 1
ATOM 600 O O . ASN A 1 82 ? -4.199 7.871 21.065 1.00 87.88 82 ASN A O 1
ATOM 604 N N . LEU A 1 83 ? -5.427 7.264 22.845 1.00 91.25 83 LEU A N 1
ATOM 605 C CA . LEU A 1 83 ? -5.212 5.830 22.655 1.00 91.25 83 LEU A CA 1
ATOM 606 C C . LEU A 1 83 ? -5.906 5.317 21.388 1.00 91.25 83 LEU A C 1
ATOM 608 O O . LEU A 1 83 ? -5.295 4.564 20.639 1.00 91.25 83 LEU A O 1
ATOM 612 N N . ILE A 1 84 ? -7.152 5.722 21.130 1.00 92.50 84 ILE A N 1
ATOM 613 C CA . ILE A 1 84 ? -7.906 5.364 19.922 1.00 92.50 84 ILE A CA 1
ATOM 614 C C . ILE A 1 84 ? -7.125 5.792 18.686 1.00 92.50 84 ILE A C 1
ATOM 616 O O . ILE A 1 84 ? -6.853 4.964 17.816 1.00 92.50 84 ILE A O 1
ATOM 620 N N . PHE A 1 85 ? -6.680 7.046 18.656 1.00 91.62 85 PHE A N 1
ATOM 621 C CA . PHE A 1 85 ? -5.863 7.564 17.571 1.00 91.62 85 PHE A CA 1
ATOM 622 C C . PHE A 1 85 ? -4.534 6.812 17.440 1.00 91.62 85 PHE A C 1
ATOM 624 O O . PHE A 1 85 ? -4.162 6.427 16.337 1.00 91.62 85 PHE A O 1
ATOM 631 N N . ALA A 1 86 ? -3.837 6.531 18.544 1.00 93.94 86 ALA A N 1
ATOM 632 C CA . ALA A 1 86 ? -2.577 5.789 18.515 1.00 93.94 86 ALA A CA 1
ATOM 633 C C . ALA A 1 86 ? -2.754 4.350 18.001 1.00 93.94 86 ALA A C 1
ATOM 635 O O . ALA A 1 86 ? -1.926 3.851 17.239 1.00 93.94 86 ALA A O 1
ATOM 636 N N . VAL A 1 87 ? -3.851 3.683 18.366 1.00 96.12 87 VAL A N 1
ATOM 637 C CA . VAL A 1 87 ? -4.191 2.365 17.822 1.00 96.12 87 VAL A CA 1
ATOM 638 C C . VAL A 1 87 ? -4.513 2.479 16.335 1.00 96.12 87 VAL A C 1
ATOM 640 O O . VAL A 1 87 ? -4.002 1.670 15.562 1.00 96.12 87 VAL A O 1
ATOM 643 N N . LYS A 1 88 ? -5.295 3.477 15.915 1.00 95.25 88 LYS A N 1
ATOM 644 C CA . LYS A 1 88 ? -5.607 3.707 14.500 1.00 95.25 88 LYS A CA 1
ATOM 645 C C . LYS A 1 88 ? -4.329 3.942 13.684 1.00 95.25 88 LYS A C 1
ATOM 647 O O . LYS A 1 88 ? -4.101 3.258 12.694 1.00 95.25 88 LYS A O 1
ATOM 652 N N . GLN A 1 89 ? -3.424 4.791 14.173 1.00 95.12 89 GLN A N 1
ATOM 653 C CA . GLN A 1 89 ? -2.090 5.016 13.596 1.00 95.12 89 GLN A CA 1
ATOM 654 C C . GLN A 1 89 ? -1.274 3.722 13.511 1.00 95.12 89 GLN A C 1
ATOM 656 O O . GLN A 1 89 ? -0.606 3.455 12.518 1.00 95.12 89 GLN A O 1
ATOM 661 N N . SER A 1 90 ? -1.365 2.855 14.521 1.00 96.94 90 SER A N 1
ATOM 662 C CA . SER A 1 90 ? -0.660 1.570 14.514 1.00 96.94 90 SER A CA 1
ATOM 663 C C . SER A 1 90 ? -1.164 0.579 13.448 1.00 96.94 90 SER A C 1
ATOM 665 O O . SER A 1 90 ? -0.488 -0.423 13.196 1.00 96.94 90 SER A O 1
ATOM 667 N N . LEU A 1 91 ? -2.327 0.854 12.842 1.00 97.06 91 LEU A N 1
ATOM 668 C CA . LEU A 1 91 ? -2.965 0.105 11.755 1.00 97.06 91 LEU A CA 1
ATOM 669 C C . LEU A 1 91 ? -2.806 0.797 10.390 1.00 97.06 91 LEU A C 1
ATOM 671 O O . LEU A 1 91 ? -3.459 0.390 9.432 1.00 97.06 91 LEU A O 1
ATOM 675 N N . ILE A 1 92 ? -1.954 1.822 10.280 1.00 95.75 92 ILE A N 1
ATOM 676 C CA . ILE A 1 92 ? -1.819 2.623 9.055 1.00 95.75 92 ILE A CA 1
ATOM 677 C C . ILE A 1 92 ? -1.569 1.775 7.801 1.00 95.75 92 ILE A C 1
ATOM 679 O O . ILE A 1 92 ? -2.093 2.097 6.745 1.00 95.75 92 ILE A O 1
ATOM 683 N N . GLU A 1 93 ? -0.838 0.664 7.912 1.00 95.62 93 GLU A N 1
ATOM 684 C CA . GLU A 1 93 ? -0.564 -0.228 6.778 1.00 95.62 93 GLU A CA 1
ATOM 685 C C . GLU A 1 93 ? -1.842 -0.800 6.161 1.00 95.62 93 GLU A C 1
ATOM 687 O O . GLU A 1 93 ? -2.004 -0.722 4.952 1.00 95.62 93 GLU A O 1
ATOM 692 N N . ILE A 1 94 ? -2.770 -1.317 6.974 1.00 96.69 94 ILE A N 1
ATOM 693 C CA . ILE A 1 94 ? -4.029 -1.859 6.450 1.00 96.69 94 ILE A CA 1
ATOM 694 C C . ILE A 1 94 ? -5.000 -0.743 6.060 1.00 96.69 94 ILE A C 1
ATOM 696 O O . ILE A 1 94 ? -5.738 -0.907 5.095 1.00 96.69 94 ILE A O 1
ATOM 700 N N . ILE A 1 95 ? -4.978 0.396 6.768 1.00 96.81 95 ILE A N 1
ATOM 701 C CA . ILE A 1 95 ? -5.808 1.564 6.431 1.00 96.81 95 ILE A CA 1
ATOM 702 C C . ILE A 1 95 ? -5.459 2.078 5.037 1.00 96.81 95 ILE A C 1
ATOM 704 O O . ILE A 1 95 ? -6.362 2.321 4.250 1.00 96.81 95 ILE A O 1
ATOM 708 N N . ARG A 1 96 ? -4.170 2.170 4.698 1.00 96.69 96 ARG A N 1
ATOM 709 C CA . ARG A 1 96 ? -3.722 2.619 3.374 1.00 96.69 96 ARG A CA 1
ATOM 710 C C . ARG A 1 96 ? -4.310 1.805 2.229 1.00 96.69 96 ARG A C 1
ATOM 712 O O . ARG A 1 96 ? -4.461 2.354 1.151 1.00 96.69 96 ARG A O 1
ATOM 719 N N . ASN A 1 97 ? -4.642 0.531 2.437 1.00 97.69 97 ASN A N 1
ATOM 720 C CA . ASN A 1 97 ? -5.160 -0.283 1.345 1.00 97.69 97 ASN A CA 1
ATOM 721 C C . ASN A 1 97 ? -6.558 0.153 0.903 1.00 97.69 97 ASN A C 1
ATOM 723 O O . ASN A 1 97 ? -6.858 0.050 -0.275 1.00 97.69 97 ASN A O 1
ATOM 727 N N . GLU A 1 98 ? -7.394 0.612 1.836 1.00 96.69 98 GLU A N 1
ATOM 728 C CA . GLU A 1 98 ? -8.761 1.088 1.594 1.00 96.69 98 GLU A CA 1
ATOM 729 C C . GLU A 1 98 ? -9.182 2.003 2.765 1.00 96.69 98 GLU A C 1
ATOM 731 O O . GLU A 1 98 ? -9.805 1.527 3.729 1.00 96.69 98 GLU A O 1
ATOM 736 N N . PRO A 1 99 ? -8.803 3.298 2.746 1.00 95.31 99 PRO A N 1
ATOM 737 C CA . PRO A 1 99 ? -8.897 4.163 3.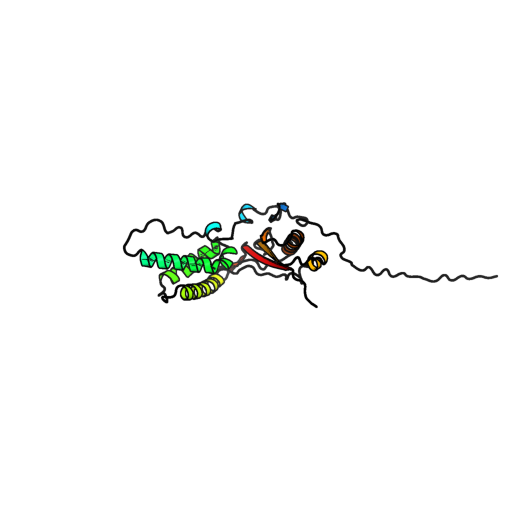922 1.00 95.31 99 PRO A CA 1
ATOM 738 C C . PRO A 1 99 ? -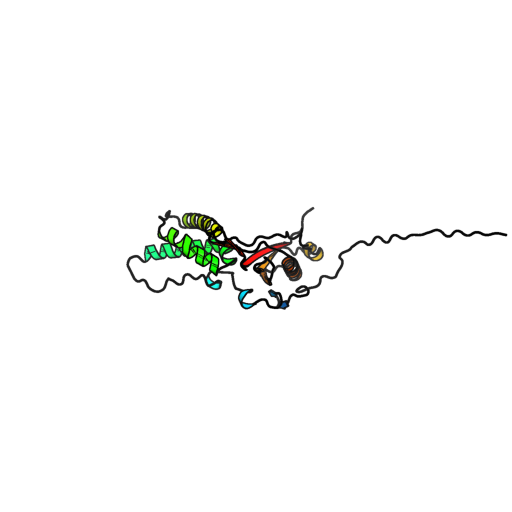10.307 4.265 4.493 1.00 95.31 99 PRO A C 1
ATOM 740 O O . PRO A 1 99 ? -10.504 4.061 5.689 1.00 95.31 99 PRO A O 1
ATOM 743 N N . GLU A 1 100 ? -11.299 4.493 3.639 1.00 93.56 100 GLU A N 1
ATOM 744 C CA . GLU A 1 100 ? -12.697 4.658 4.027 1.00 93.56 100 GLU A CA 1
ATOM 745 C C . GLU A 1 100 ? -13.284 3.368 4.611 1.00 93.56 100 GLU A C 1
ATOM 747 O O . GLU A 1 100 ? -13.975 3.386 5.635 1.00 93.56 100 GLU A O 1
ATOM 752 N N . VAL A 1 101 ? -13.008 2.224 3.976 1.00 95.44 101 VAL A N 1
ATOM 753 C CA . VAL A 1 101 ? -13.526 0.925 4.425 1.00 95.44 101 VAL A CA 1
ATOM 754 C C . VAL A 1 101 ? -12.910 0.552 5.763 1.00 95.44 101 VAL A C 1
ATOM 756 O O . VAL A 1 101 ? -13.621 0.150 6.687 1.00 95.44 101 VAL A O 1
ATOM 759 N N . VAL A 1 102 ? -11.589 0.661 5.879 1.00 96.62 102 VAL A N 1
ATOM 760 C CA . VAL A 1 102 ? -10.874 0.223 7.075 1.00 96.62 102 VAL A CA 1
ATOM 761 C C . VAL A 1 102 ? -11.126 1.174 8.241 1.00 96.62 102 VAL A C 1
ATOM 763 O O . VAL A 1 102 ? -11.313 0.690 9.359 1.00 96.62 102 VAL A O 1
ATOM 766 N N . ASP A 1 103 ? -11.220 2.484 8.001 1.00 95.06 103 ASP A N 1
ATOM 767 C CA . ASP A 1 103 ? -11.614 3.457 9.025 1.00 95.06 103 ASP A CA 1
ATOM 768 C C . ASP A 1 103 ? -13.039 3.196 9.531 1.00 95.06 103 ASP A C 1
ATOM 770 O O . ASP A 1 103 ? -13.263 3.065 10.735 1.00 95.06 103 ASP A O 1
ATOM 774 N N . SER A 1 104 ? -13.994 2.970 8.623 1.00 94.75 104 SER A N 1
ATOM 775 C CA . SER A 1 104 ? -15.365 2.611 8.999 1.00 94.75 104 SER A CA 1
ATOM 776 C C . SER A 1 104 ? -15.422 1.322 9.833 1.00 94.75 104 SER A C 1
ATOM 778 O O . SER A 1 104 ? -16.126 1.253 10.846 1.00 94.75 104 SER A O 1
ATOM 780 N N . LEU A 1 105 ? -14.648 0.294 9.462 1.00 96.38 105 LEU A N 1
ATOM 781 C CA . LEU A 1 105 ? -14.543 -0.950 10.234 1.00 96.38 105 LEU A CA 1
ATOM 782 C C . LEU A 1 105 ? -13.893 -0.730 11.601 1.00 96.38 105 LEU A C 1
ATOM 784 O O . LEU A 1 105 ? -14.302 -1.352 12.587 1.00 96.38 105 LEU A O 1
ATOM 788 N N . PHE A 1 106 ? -12.885 0.135 11.671 1.00 96.25 106 PHE A N 1
ATOM 789 C CA . PHE A 1 106 ? -12.244 0.503 12.920 1.00 96.25 106 PHE A CA 1
ATOM 790 C C . PHE A 1 106 ? -13.252 1.155 13.872 1.00 96.25 106 PHE A C 1
ATOM 792 O O . PHE A 1 106 ? -13.395 0.692 15.009 1.00 96.25 106 PHE A O 1
ATOM 799 N N . GLU A 1 107 ? -14.012 2.140 13.393 1.00 94.44 107 GLU A N 1
ATOM 800 C CA . GLU A 1 107 ? -15.022 2.830 14.196 1.00 94.44 107 GLU A CA 1
ATOM 801 C C . GLU A 1 107 ? -16.165 1.913 14.625 1.00 94.44 107 GLU A C 1
ATOM 803 O O . GLU A 1 107 ? -16.603 1.937 15.775 1.00 94.44 107 GLU A O 1
ATOM 808 N N . ALA A 1 108 ? -16.617 1.029 13.739 1.00 95.00 108 ALA A N 1
ATOM 809 C CA . ALA A 1 108 ? -17.708 0.116 14.053 1.00 95.00 108 ALA A CA 1
ATOM 810 C C . ALA A 1 108 ? -17.304 -0.993 15.045 1.00 95.00 108 ALA A C 1
ATOM 812 O O . ALA A 1 108 ? -18.141 -1.469 15.817 1.00 95.00 108 ALA A O 1
ATOM 813 N N . ILE A 1 109 ? -16.043 -1.447 15.023 1.00 95.38 109 ILE A N 1
ATOM 814 C CA . ILE A 1 109 ? -15.639 -2.702 15.685 1.00 95.38 109 ILE A CA 1
ATOM 815 C C . ILE A 1 109 ? -14.629 -2.482 16.813 1.00 95.38 109 ILE A C 1
ATOM 817 O O . ILE A 1 109 ? -14.699 -3.167 17.840 1.00 95.38 109 ILE A O 1
ATOM 821 N N . ILE A 1 110 ? -13.666 -1.580 16.631 1.00 95.31 110 ILE A N 1
ATOM 822 C CA . ILE A 1 110 ? -12.521 -1.406 17.533 1.00 95.31 110 ILE A CA 1
ATOM 823 C C . ILE A 1 110 ? -12.779 -0.284 18.531 1.00 95.31 110 ILE A C 1
ATOM 825 O O . ILE A 1 110 ? -12.608 -0.507 19.734 1.00 95.31 110 ILE A O 1
ATOM 829 N N . THR A 1 111 ? -13.273 0.869 18.075 1.00 93.75 111 THR A N 1
ATOM 830 C CA . THR A 1 111 ? -13.593 2.014 18.944 1.00 93.75 111 THR A CA 1
ATOM 831 C C . THR A 1 111 ? -14.496 1.625 20.130 1.00 93.75 111 THR A C 1
ATOM 833 O O . THR A 1 111 ? -14.123 1.897 21.277 1.00 93.75 111 THR A O 1
ATOM 836 N N . PRO A 1 112 ? -15.603 0.864 19.965 1.00 94.06 112 PRO A N 1
ATOM 837 C CA . PRO A 1 112 ? -16.454 0.475 21.091 1.00 94.06 112 PRO A CA 1
ATOM 838 C C . PRO A 1 112 ? -15.744 -0.426 22.110 1.00 94.06 112 PRO A C 1
ATOM 840 O O . PRO A 1 112 ? -16.057 -0.386 23.304 1.00 94.06 112 PRO A O 1
ATOM 843 N N . LYS A 1 113 ? -14.789 -1.252 21.660 1.00 94.00 113 LYS A N 1
ATOM 844 C CA . LYS A 1 113 ? -13.982 -2.103 22.544 1.00 94.00 113 LYS A CA 1
ATOM 845 C C . LYS A 1 113 ? -12.992 -1.268 23.346 1.00 94.00 113 LYS A C 1
ATOM 847 O O . LYS A 1 113 ? -12.865 -1.495 24.545 1.00 94.00 113 LYS A O 1
ATOM 852 N N . LEU A 1 114 ? -12.335 -0.301 22.705 1.00 91.56 114 LEU A N 1
ATOM 853 C CA . LEU A 1 114 ? -11.415 0.640 23.348 1.00 91.56 114 LEU A CA 1
ATOM 854 C C . LEU A 1 114 ? -12.125 1.480 24.415 1.00 91.56 114 LEU A C 1
ATOM 856 O O . LEU A 1 114 ? -11.655 1.563 25.549 1.00 91.56 114 LEU A O 1
ATOM 860 N N . ILE A 1 115 ? -13.310 2.010 24.098 1.00 90.62 115 ILE A N 1
ATOM 861 C CA . ILE A 1 115 ? -14.125 2.788 25.041 1.00 90.62 115 ILE A CA 1
ATOM 862 C C . ILE A 1 115 ? -14.481 1.963 26.283 1.00 90.62 115 ILE A C 1
ATOM 864 O O . ILE A 1 115 ? -14.446 2.485 27.397 1.00 90.62 115 ILE A O 1
ATOM 868 N N . LYS A 1 116 ? -14.792 0.673 26.135 1.00 91.25 116 LYS A N 1
ATOM 869 C CA . LYS A 1 116 ? -15.193 -0.196 27.258 1.00 91.25 116 LYS A CA 1
ATOM 870 C C . LYS A 1 116 ? -14.017 -0.830 28.003 1.00 91.25 116 LYS A C 1
ATOM 872 O O . LYS A 1 116 ? -14.212 -1.392 29.079 1.00 91.25 116 LYS A O 1
ATOM 877 N N . ALA A 1 117 ? -12.813 -0.782 27.444 1.00 89.75 117 ALA A N 1
ATOM 878 C CA . ALA A 1 117 ? -11.680 -1.503 27.993 1.00 89.75 117 ALA A CA 1
ATOM 879 C C . ALA A 1 117 ? -11.147 -0.879 29.284 1.00 89.75 117 ALA A C 1
ATOM 881 O O . ALA A 1 117 ? -11.041 0.341 29.432 1.00 89.75 117 ALA A O 1
ATOM 882 N N . LYS A 1 118 ? -10.743 -1.758 30.202 1.00 90.81 118 LYS A N 1
ATOM 883 C CA . LYS A 1 118 ? -9.864 -1.400 31.310 1.00 90.81 118 LYS A CA 1
ATOM 884 C C . LYS A 1 118 ? -8.431 -1.371 30.782 1.00 90.81 118 LYS A C 1
ATOM 886 O O . LYS A 1 118 ? -7.940 -2.398 30.312 1.00 90.81 118 LYS A O 1
ATOM 891 N N . LEU A 1 119 ? -7.813 -0.196 30.836 1.00 87.25 119 LEU A N 1
ATOM 892 C CA . LEU A 1 119 ? -6.440 0.017 30.385 1.00 87.25 119 LEU A CA 1
ATOM 893 C C . LEU A 1 119 ? -5.451 -0.617 31.363 1.00 87.25 119 LEU A C 1
ATOM 895 O O . LEU A 1 119 ? -5.729 -0.719 32.562 1.00 87.25 119 LEU A O 1
ATOM 899 N N . SER A 1 120 ? -4.315 -1.056 30.833 1.00 86.38 120 SER A N 1
ATOM 900 C CA . SER A 1 120 ? -3.249 -1.702 31.602 1.00 86.38 120 SER A CA 1
ATOM 901 C C . SER A 1 120 ? -2.472 -0.725 32.491 1.00 86.38 120 SER A C 1
ATOM 903 O O . SER A 1 120 ? -1.832 -1.146 33.451 1.00 86.38 120 SER A O 1
ATOM 905 N N . GLY A 1 121 ? -2.550 0.574 32.185 1.00 84.88 121 GLY A N 1
ATOM 906 C CA . GLY A 1 121 ? -1.692 1.609 32.762 1.00 84.88 121 GLY A CA 1
ATOM 907 C C . GLY A 1 121 ? -0.397 1.827 31.970 1.00 84.88 121 GLY A C 1
ATOM 908 O O . GLY A 1 121 ? 0.274 2.827 32.203 1.00 84.88 121 GLY A O 1
ATOM 909 N N . ASP A 1 122 ? -0.088 0.952 31.006 1.00 91.25 122 ASP A N 1
ATOM 910 C CA . ASP A 1 122 ? 0.993 1.104 30.031 1.00 91.25 122 ASP A CA 1
ATOM 911 C C . ASP A 1 122 ? 0.403 1.320 28.620 1.00 91.25 122 ASP A C 1
ATOM 913 O O . ASP A 1 122 ? -0.101 0.376 27.996 1.00 91.25 122 ASP A O 1
ATOM 917 N N . PRO A 1 123 ? 0.474 2.552 28.079 1.00 89.25 123 PRO A N 1
ATOM 918 C CA . PRO A 1 123 ? -0.035 2.855 26.746 1.00 89.25 123 PRO A CA 1
ATOM 919 C C . PRO A 1 123 ? 0.554 1.977 25.635 1.00 89.25 123 PRO A C 1
ATOM 921 O O . PRO A 1 123 ? -0.157 1.651 24.688 1.00 89.25 123 PRO A O 1
ATOM 924 N N . SER A 1 124 ? 1.824 1.571 25.731 1.00 93.19 124 SER A N 1
ATOM 925 C CA . SER A 1 124 ? 2.489 0.774 24.692 1.00 93.19 124 SER A CA 1
ATOM 926 C C . SER A 1 124 ? 1.900 -0.635 24.604 1.00 93.19 124 SER A C 1
ATOM 928 O O . SER A 1 124 ? 1.575 -1.125 23.516 1.00 93.19 124 SER A O 1
ATOM 930 N N . GLU A 1 125 ? 1.690 -1.273 25.757 1.00 95.69 125 GLU A N 1
ATOM 931 C CA . GLU A 1 125 ? 1.075 -2.600 25.830 1.00 95.69 125 GLU A CA 1
ATOM 932 C C . GLU A 1 125 ? -0.393 -2.571 25.392 1.00 95.69 125 GLU A C 1
ATOM 934 O O . GLU A 1 125 ? -0.840 -3.458 24.652 1.00 95.69 125 GLU A O 1
ATOM 939 N N . ASP A 1 126 ? -1.132 -1.519 25.756 1.00 94.62 126 ASP A N 1
ATOM 940 C CA . ASP A 1 126 ? -2.500 -1.320 25.280 1.00 94.62 126 ASP A CA 1
ATOM 941 C C . ASP A 1 126 ? -2.537 -1.133 23.751 1.00 94.62 126 ASP A C 1
ATOM 943 O O . ASP A 1 126 ? -3.291 -1.839 23.072 1.00 94.62 126 ASP A O 1
ATOM 947 N N . ILE A 1 127 ? -1.671 -0.288 23.176 1.00 96.12 127 ILE A N 1
ATOM 948 C CA . ILE A 1 127 ? -1.570 -0.101 21.718 1.00 96.12 127 ILE A CA 1
ATOM 949 C C . ILE A 1 127 ? -1.254 -1.426 21.026 1.00 96.12 127 ILE A C 1
ATOM 951 O O . ILE A 1 127 ? -1.957 -1.823 20.101 1.00 96.12 127 ILE A O 1
ATOM 955 N N . LYS A 1 128 ? -0.241 -2.164 21.484 1.00 97.50 128 LYS A N 1
ATOM 956 C CA . LYS A 1 128 ? 0.158 -3.453 20.897 1.00 97.50 128 LYS A CA 1
ATOM 957 C C . LYS A 1 128 ? -0.968 -4.486 20.948 1.00 97.50 128 LYS A C 1
ATOM 959 O O . LYS A 1 128 ? -1.183 -5.244 19.993 1.00 97.50 128 LYS A O 1
ATOM 964 N N . LYS A 1 129 ? -1.700 -4.540 22.062 1.00 96.62 129 LYS A N 1
ATOM 965 C CA . LYS A 1 129 ? -2.866 -5.413 22.227 1.00 96.62 129 LYS A CA 1
ATOM 966 C C . LYS A 1 129 ? -3.964 -5.053 21.229 1.00 96.62 129 LYS A C 1
ATOM 968 O O . LYS A 1 129 ? -4.450 -5.948 20.533 1.00 96.62 129 LYS A O 1
ATOM 973 N N . PHE A 1 130 ? -4.331 -3.777 21.141 1.00 97.00 130 PHE A N 1
ATOM 974 C CA . PHE A 1 130 ? -5.408 -3.323 20.266 1.00 97.00 130 PHE A CA 1
ATOM 975 C C . PHE A 1 130 ? -5.024 -3.295 18.787 1.00 97.00 130 PHE A C 1
ATOM 977 O O . PHE A 1 130 ? -5.879 -3.605 17.969 1.00 97.00 130 PHE A O 1
ATOM 984 N N . LYS A 1 131 ? -3.751 -3.079 18.433 1.00 97.81 131 LYS A N 1
ATOM 985 C CA . LYS A 1 131 ? -3.223 -3.295 17.075 1.00 97.81 131 LYS A CA 1
ATOM 986 C C . LYS A 1 131 ? -3.533 -4.716 16.613 1.00 97.81 131 LYS A C 1
ATOM 988 O O . LYS A 1 131 ? -4.171 -4.935 15.588 1.00 97.81 131 LYS A O 1
ATOM 993 N N . ARG A 1 132 ? -3.141 -5.711 17.413 1.00 97.88 132 ARG A N 1
ATOM 994 C CA . ARG A 1 132 ? -3.364 -7.132 17.105 1.00 97.88 132 ARG A CA 1
ATOM 995 C C . ARG A 1 132 ? -4.849 -7.499 17.026 1.00 97.88 132 ARG A C 1
ATOM 997 O O . ARG A 1 132 ? -5.225 -8.270 16.143 1.00 97.88 132 ARG A O 1
ATOM 1004 N N . ASP A 1 133 ? -5.687 -6.987 17.932 1.00 96.81 133 ASP A N 1
ATOM 1005 C CA . ASP A 1 133 ? -7.143 -7.196 17.841 1.00 96.81 133 ASP A CA 1
ATOM 1006 C C . ASP A 1 133 ? -7.755 -6.481 16.627 1.00 96.81 133 ASP A C 1
ATOM 1008 O O . ASP A 1 133 ? -8.654 -7.035 15.994 1.00 96.81 133 ASP A O 1
ATOM 1012 N N . GLY A 1 134 ? -7.227 -5.305 16.282 1.00 97.38 134 GLY A N 1
ATOM 1013 C CA . GLY A 1 134 ? -7.543 -4.512 15.098 1.00 97.38 134 GLY A CA 1
ATOM 1014 C C . GLY A 1 134 ? -7.364 -5.320 13.825 1.00 97.38 134 GLY A C 1
ATOM 1015 O O . GLY A 1 134 ? -8.362 -5.653 13.190 1.00 97.38 134 GLY A O 1
ATOM 1016 N N . TYR A 1 135 ? -6.135 -5.751 13.518 1.00 97.56 135 TYR A N 1
ATOM 1017 C CA . TYR A 1 135 ? -5.861 -6.606 12.353 1.00 97.56 135 TYR A CA 1
ATOM 1018 C C . TYR A 1 135 ? -6.752 -7.849 12.327 1.00 97.56 135 TYR A C 1
ATOM 1020 O O . TYR A 1 135 ? -7.387 -8.142 11.318 1.00 97.56 135 TYR A O 1
ATOM 1028 N N . ARG A 1 136 ? -6.861 -8.573 13.451 1.00 97.12 136 ARG A N 1
ATOM 1029 C CA . ARG A 1 136 ? -7.686 -9.790 13.517 1.00 97.12 136 ARG A CA 1
ATOM 1030 C C . ARG A 1 136 ? -9.158 -9.504 13.228 1.00 97.12 136 ARG A C 1
ATOM 1032 O O . ARG A 1 136 ? -9.840 -10.337 12.636 1.00 97.12 136 ARG A O 1
ATOM 1039 N N . SER A 1 137 ? -9.672 -8.390 13.731 1.00 96.94 137 SER A N 1
ATOM 1040 C CA . SER A 1 137 ? -11.082 -8.049 13.609 1.00 96.94 137 SER A CA 1
ATOM 1041 C C . SER A 1 137 ? -11.419 -7.494 12.236 1.00 96.94 137 SER A C 1
ATOM 1043 O O . SER A 1 137 ? -12.417 -7.927 11.668 1.00 96.94 137 SER A O 1
ATOM 1045 N N . ILE A 1 138 ? -10.567 -6.629 11.687 1.00 96.88 138 ILE A N 1
ATOM 1046 C CA . ILE A 1 138 ? -10.697 -6.102 10.327 1.00 96.88 138 ILE A CA 1
ATOM 1047 C C . ILE A 1 138 ? -10.598 -7.243 9.310 1.00 96.88 138 ILE A C 1
ATOM 1049 O O . ILE A 1 138 ? -11.456 -7.337 8.441 1.00 96.88 138 ILE A O 1
ATOM 1053 N N . ALA A 1 139 ? -9.676 -8.199 9.487 1.00 95.62 139 ALA A N 1
ATOM 1054 C CA . ALA A 1 139 ? -9.507 -9.346 8.585 1.00 95.62 139 ALA A CA 1
ATOM 1055 C C . ALA A 1 139 ? -10.752 -10.251 8.436 1.00 95.62 139 ALA A C 1
ATOM 1057 O O . ALA A 1 139 ? -10.832 -11.060 7.510 1.00 95.62 139 ALA A O 1
ATOM 1058 N N . ARG A 1 140 ? -11.736 -10.147 9.344 1.00 96.06 140 ARG A N 1
ATOM 1059 C CA . ARG A 1 140 ? -13.031 -10.846 9.216 1.00 96.06 140 ARG A CA 1
ATOM 1060 C C . ARG A 1 140 ? -13.998 -10.160 8.249 1.00 96.06 140 ARG A C 1
ATOM 1062 O O . ARG A 1 140 ? -14.972 -10.787 7.844 1.00 96.06 140 ARG A O 1
ATOM 1069 N N . HIS A 1 141 ? -13.738 -8.903 7.909 1.00 97.31 141 HIS A N 1
ATOM 1070 C CA . HIS A 1 141 ? -14.608 -8.042 7.108 1.00 97.31 141 HIS A CA 1
ATOM 1071 C C . HIS A 1 141 ? -13.914 -7.482 5.869 1.00 97.31 141 HIS A C 1
ATOM 1073 O O . HIS A 1 141 ? -14.593 -7.151 4.908 1.00 97.31 141 HIS A O 1
ATOM 1079 N N . PHE A 1 142 ? -12.588 -7.418 5.863 1.00 97.81 142 PHE A N 1
ATOM 1080 C CA . PHE A 1 142 ? -11.786 -6.916 4.761 1.00 97.81 142 PHE A CA 1
ATOM 1081 C C . PHE A 1 142 ? -10.594 -7.844 4.537 1.00 97.81 142 PHE A C 1
ATOM 1083 O O . PHE A 1 142 ? -9.877 -8.185 5.480 1.00 97.81 142 PHE A O 1
ATOM 1090 N N . ARG A 1 143 ? -10.393 -8.281 3.295 1.00 97.50 143 ARG A N 1
ATOM 1091 C CA . ARG A 1 143 ? -9.182 -8.986 2.869 1.00 97.50 143 ARG A CA 1
ATOM 1092 C C . ARG A 1 143 ? -8.359 -8.043 2.017 1.00 97.50 143 ARG A C 1
ATOM 1094 O O . ARG A 1 143 ? -8.849 -7.560 1.005 1.00 97.50 143 ARG A O 1
ATOM 1101 N N . GLU A 1 144 ? -7.118 -7.842 2.425 1.00 97.38 144 GLU A N 1
ATOM 1102 C CA . GLU A 1 144 ? -6.141 -7.047 1.691 1.00 97.38 144 GLU A CA 1
ATOM 1103 C C . GLU A 1 144 ? -5.788 -7.692 0.341 1.00 97.38 144 GLU A C 1
ATOM 1105 O O . GLU A 1 144 ? -5.824 -8.930 0.238 1.00 97.38 144 GLU A O 1
ATOM 1110 N N . PRO A 1 145 ? -5.386 -6.892 -0.663 1.00 97.62 145 PRO A N 1
ATOM 1111 C CA . PRO A 1 145 ? -4.825 -7.422 -1.895 1.00 97.62 145 PRO A CA 1
ATOM 1112 C C . PRO A 1 145 ? -3.589 -8.278 -1.620 1.00 97.62 145 PRO A C 1
ATOM 1114 O O . PRO A 1 145 ? -2.812 -8.015 -0.699 1.00 97.62 145 PRO A O 1
ATOM 1117 N N . ARG A 1 146 ? -3.371 -9.308 -2.438 1.00 97.00 146 ARG A N 1
ATOM 1118 C CA . ARG A 1 146 ? -2.199 -10.192 -2.310 1.00 97.00 146 ARG A CA 1
ATOM 1119 C C . ARG A 1 146 ? -1.549 -10.411 -3.654 1.00 97.00 146 ARG A C 1
ATOM 1121 O O . ARG A 1 146 ? -2.237 -10.746 -4.607 1.00 97.00 146 ARG A O 1
ATOM 1128 N N . THR A 1 147 ? -0.233 -10.277 -3.731 1.00 96.00 147 THR A N 1
ATOM 1129 C CA . THR A 1 147 ? 0.502 -10.545 -4.969 1.00 96.00 147 THR A CA 1
ATOM 1130 C C . THR A 1 147 ? 0.312 -11.999 -5.410 1.00 96.00 147 THR A C 1
ATOM 1132 O O . THR A 1 147 ? 0.445 -12.932 -4.616 1.00 96.00 147 THR A O 1
ATOM 1135 N N . ILE A 1 148 ? -0.023 -12.189 -6.686 1.00 96.12 148 ILE A N 1
ATOM 1136 C CA . ILE A 1 148 ? -0.061 -13.501 -7.350 1.00 96.12 148 ILE A CA 1
ATOM 1137 C C . ILE A 1 148 ? 1.289 -13.750 -8.020 1.00 96.12 148 ILE A C 1
ATOM 1139 O O . ILE A 1 148 ? 1.857 -14.830 -7.888 1.00 96.12 148 ILE A O 1
ATOM 1143 N N . THR A 1 149 ? 1.808 -12.732 -8.703 1.00 94.69 149 THR A N 1
ATOM 1144 C CA . THR A 1 149 ? 3.107 -12.759 -9.378 1.00 94.69 149 THR A CA 1
ATOM 1145 C C . THR A 1 149 ? 4.237 -12.386 -8.429 1.00 94.69 149 THR A C 1
ATOM 1147 O O . THR A 1 149 ? 4.117 -11.441 -7.642 1.00 94.69 149 THR A O 1
ATOM 1150 N N . LYS A 1 150 ? 5.375 -13.058 -8.566 1.00 93.75 150 LYS A N 1
ATOM 1151 C CA . LYS A 1 150 ? 6.624 -12.750 -7.874 1.00 93.75 150 LYS A CA 1
ATOM 1152 C C . LYS A 1 150 ? 7.603 -12.059 -8.814 1.00 93.75 150 LYS A C 1
ATOM 1154 O O . LYS A 1 150 ? 7.967 -12.588 -9.865 1.00 93.75 150 LYS A O 1
ATOM 1159 N N . LEU A 1 151 ? 8.079 -10.891 -8.398 1.00 92.12 151 LEU A N 1
ATOM 1160 C CA . LEU A 1 151 ? 9.156 -10.180 -9.082 1.00 92.12 151 LEU A CA 1
ATOM 1161 C C . LEU A 1 151 ? 10.442 -11.018 -9.108 1.00 92.12 151 LEU A C 1
ATOM 1163 O O . LEU A 1 151 ? 10.768 -11.713 -8.145 1.00 92.12 151 LEU A O 1
ATOM 1167 N N . GLY A 1 152 ? 11.154 -10.970 -10.231 1.00 89.00 152 GLY A N 1
ATOM 1168 C CA . GLY A 1 152 ? 12.345 -11.773 -10.508 1.00 89.00 152 GLY A CA 1
ATOM 1169 C C . GLY A 1 152 ? 12.070 -13.247 -10.833 1.00 89.00 152 GLY A C 1
ATOM 1170 O O . GLY A 1 152 ? 13.008 -13.954 -11.194 1.00 89.00 152 GLY A O 1
ATOM 1171 N N . GLN A 1 153 ? 10.823 -13.719 -10.714 1.00 91.38 153 GLN A N 1
ATOM 1172 C CA . GLN A 1 153 ? 10.419 -15.083 -11.081 1.00 91.38 153 GLN A CA 1
ATOM 1173 C C . GLN A 1 153 ? 9.382 -15.062 -12.203 1.00 91.38 153 GLN A C 1
ATOM 1175 O O . GLN A 1 153 ? 9.680 -15.482 -13.316 1.00 91.38 153 GLN A O 1
ATOM 1180 N N . ASP A 1 154 ? 8.190 -14.537 -11.916 1.00 95.69 154 ASP A N 1
ATOM 1181 C CA . ASP A 1 154 ? 7.080 -14.456 -12.871 1.00 95.69 154 ASP A CA 1
ATOM 1182 C C . ASP A 1 154 ? 7.162 -13.180 -13.717 1.00 95.69 154 ASP A C 1
ATOM 1184 O O . ASP A 1 154 ? 6.764 -13.167 -14.878 1.00 95.69 154 ASP A O 1
ATOM 1188 N N . VAL A 1 155 ? 7.695 -12.105 -13.129 1.00 95.19 155 VAL A N 1
ATOM 1189 C CA . VAL A 1 155 ? 7.911 -10.815 -13.792 1.00 95.19 155 VAL A CA 1
ATOM 1190 C C . VAL A 1 155 ? 9.402 -10.481 -13.732 1.00 95.19 155 VAL A C 1
ATOM 1192 O O . VAL A 1 155 ? 9.940 -10.353 -12.627 1.00 95.19 155 VAL A O 1
ATOM 1195 N N . PRO A 1 156 ? 10.098 -10.342 -14.873 1.00 91.44 156 PRO A N 1
ATOM 1196 C CA . PRO A 1 156 ? 11.532 -10.095 -14.885 1.00 91.44 156 PRO A CA 1
ATOM 1197 C C . PRO A 1 156 ? 11.865 -8.712 -14.316 1.00 91.44 156 PRO A C 1
ATOM 1199 O O . PRO A 1 156 ? 11.254 -7.708 -14.674 1.00 91.44 156 PRO A O 1
ATOM 1202 N N . VAL A 1 157 ? 12.881 -8.665 -13.454 1.00 92.25 157 VAL A N 1
ATOM 1203 C CA . VAL A 1 157 ? 13.488 -7.429 -12.947 1.00 92.25 157 VAL A CA 1
ATOM 1204 C C . VAL A 1 157 ? 14.981 -7.525 -13.224 1.00 92.25 157 VAL A C 1
ATOM 1206 O O . VAL A 1 157 ? 15.680 -8.333 -12.614 1.00 92.25 157 VAL A O 1
ATOM 1209 N N . VAL A 1 158 ? 15.459 -6.744 -14.189 1.00 90.56 158 VAL A N 1
ATOM 1210 C CA . VAL A 1 158 ? 16.869 -6.733 -14.591 1.00 90.56 158 VAL A CA 1
ATOM 1211 C C . VAL A 1 158 ? 17.588 -5.679 -13.762 1.00 90.56 158 VAL A C 1
ATOM 1213 O O . VAL A 1 158 ? 17.190 -4.524 -13.779 1.00 90.56 158 VAL A O 1
ATOM 1216 N N . TYR A 1 159 ? 18.642 -6.056 -13.041 1.00 92.94 159 TYR A N 1
ATOM 1217 C CA . TYR A 1 159 ? 19.521 -5.098 -12.374 1.00 92.94 159 TYR A CA 1
ATOM 1218 C C . TYR A 1 159 ? 20.716 -4.822 -13.298 1.00 92.94 159 TYR A C 1
ATOM 1220 O O . TYR A 1 159 ? 21.515 -5.737 -13.492 1.00 92.94 159 TYR A O 1
ATOM 1228 N N . PRO A 1 160 ? 20.834 -3.625 -13.910 1.00 92.69 160 PRO A N 1
ATOM 1229 C CA . PRO A 1 160 ? 21.885 -3.369 -14.890 1.00 92.69 160 PRO A CA 1
ATOM 1230 C C . PRO A 1 160 ? 23.283 -3.497 -14.281 1.00 92.69 160 PRO A C 1
ATOM 1232 O O . PRO A 1 160 ? 23.568 -2.874 -13.256 1.00 92.69 160 PRO A O 1
ATOM 1235 N N . ASP A 1 161 ? 24.168 -4.245 -14.947 1.00 91.38 161 ASP A N 1
ATOM 1236 C CA . ASP A 1 161 ? 25.537 -4.484 -14.472 1.00 91.38 161 ASP A CA 1
ATOM 1237 C C . ASP A 1 161 ? 26.305 -3.177 -14.262 1.00 91.38 161 ASP A C 1
ATOM 1239 O O . ASP A 1 161 ? 26.978 -3.022 -13.249 1.00 91.38 161 ASP A O 1
ATOM 1243 N N . SER A 1 162 ? 26.125 -2.188 -15.143 1.00 92.00 162 SER A N 1
ATOM 1244 C CA . SER A 1 162 ? 26.757 -0.869 -15.011 1.00 92.00 162 SER A CA 1
ATOM 1245 C C . SER A 1 162 ? 26.393 -0.158 -13.704 1.00 92.00 162 SER A C 1
ATOM 1247 O O . SER A 1 162 ? 27.252 0.458 -13.075 1.00 92.00 162 SER A O 1
ATOM 1249 N N . LEU A 1 163 ? 25.139 -0.271 -13.257 1.00 93.88 163 LEU A N 1
ATOM 1250 C CA . LEU A 1 163 ? 24.680 0.292 -11.986 1.00 93.88 163 LEU A CA 1
ATOM 1251 C C . LEU A 1 163 ? 25.156 -0.550 -10.802 1.00 93.88 163 LEU A C 1
ATOM 1253 O O . LEU A 1 163 ? 25.585 -0.001 -9.787 1.00 93.88 163 LEU A O 1
ATOM 1257 N N . ALA A 1 164 ? 25.151 -1.876 -10.953 1.00 92.56 164 ALA A N 1
ATOM 1258 C CA . ALA A 1 164 ? 25.654 -2.789 -9.936 1.00 92.56 164 ALA A CA 1
ATOM 1259 C C . ALA A 1 164 ? 27.161 -2.634 -9.685 1.00 92.56 164 ALA A C 1
ATOM 1261 O O . ALA A 1 164 ? 27.612 -2.727 -8.541 1.00 92.56 164 ALA A O 1
ATOM 1262 N N . GLU A 1 165 ? 27.946 -2.399 -10.733 1.00 93.00 165 GLU A N 1
ATOM 1263 C CA . GLU A 1 165 ? 29.382 -2.122 -10.673 1.00 93.00 165 GLU A CA 1
ATOM 1264 C C . GLU A 1 165 ? 29.675 -0.722 -10.135 1.00 93.00 165 GLU A C 1
ATOM 1266 O O . GLU A 1 165 ? 30.609 -0.561 -9.352 1.00 93.00 165 GLU A O 1
ATOM 1271 N N . ALA A 1 166 ? 28.834 0.264 -10.463 1.00 93.44 166 ALA A N 1
ATOM 1272 C CA . ALA A 1 166 ? 28.894 1.607 -9.888 1.00 93.44 166 ALA A CA 1
ATOM 1273 C C . ALA A 1 166 ? 28.420 1.678 -8.419 1.00 93.44 166 ALA A C 1
ATOM 1275 O O . ALA A 1 166 ? 28.476 2.744 -7.809 1.00 93.44 166 ALA A O 1
ATOM 1276 N N . GLY A 1 167 ? 27.955 0.566 -7.836 1.00 93.81 167 GLY A N 1
ATOM 1277 C CA . GLY A 1 167 ? 27.504 0.500 -6.442 1.00 93.81 167 GLY A CA 1
ATOM 1278 C C . GLY A 1 167 ? 26.129 1.127 -6.184 1.00 93.81 167 GLY A C 1
ATOM 1279 O O . GLY A 1 167 ? 25.774 1.356 -5.027 1.00 93.81 167 GLY A O 1
ATOM 1280 N N . VAL A 1 168 ? 25.342 1.391 -7.231 1.00 95.75 168 VAL A N 1
ATOM 1281 C CA . VAL A 1 168 ? 24.003 1.987 -7.127 1.00 95.75 168 VAL A CA 1
ATOM 1282 C C . VAL A 1 168 ? 23.007 0.928 -6.663 1.00 95.75 168 VAL A C 1
ATOM 1284 O O . VAL A 1 168 ? 22.538 0.122 -7.454 1.00 95.75 168 VAL A O 1
ATOM 1287 N N . SER A 1 169 ? 22.667 0.937 -5.376 1.00 95.44 169 SER A N 1
ATOM 1288 C CA . SER A 1 169 ? 21.762 -0.034 -4.746 1.00 95.44 169 SER A CA 1
ATOM 1289 C C . SER A 1 169 ? 20.741 0.658 -3.846 1.00 95.44 169 SER A C 1
ATOM 1291 O O . SER A 1 169 ? 20.972 1.781 -3.403 1.00 95.44 169 SER A O 1
ATOM 1293 N N . GLY A 1 170 ? 19.623 -0.007 -3.561 1.00 96.12 170 GLY A N 1
ATOM 1294 C CA . GLY A 1 170 ? 18.555 0.556 -2.735 1.00 96.12 170 GLY A CA 1
ATOM 1295 C C . GLY A 1 170 ? 17.222 -0.152 -2.945 1.00 96.12 170 GLY A C 1
ATOM 1296 O O . GLY A 1 170 ? 17.168 -1.209 -3.577 1.00 96.12 170 GLY A O 1
ATOM 1297 N N . SER A 1 171 ? 16.153 0.439 -2.421 1.00 97.19 171 SER A N 1
ATOM 1298 C CA . SER A 1 171 ? 14.783 -0.039 -2.599 1.00 97.19 171 SER A CA 1
ATOM 1299 C C . SER A 1 171 ? 13.948 1.042 -3.268 1.00 97.19 171 SER A C 1
ATOM 1301 O O . SER A 1 171 ? 13.854 2.144 -2.747 1.00 97.19 171 SER A O 1
ATOM 1303 N N . VAL A 1 172 ? 13.337 0.718 -4.403 1.00 98.38 172 VAL A N 1
ATOM 1304 C CA . VAL A 1 172 ? 12.394 1.617 -5.076 1.00 98.38 172 VAL A CA 1
ATOM 1305 C C . VAL A 1 172 ? 11.008 1.368 -4.503 1.00 98.38 172 VAL A C 1
ATOM 1307 O O . VAL A 1 172 ? 10.490 0.259 -4.643 1.00 98.38 172 VAL A O 1
ATOM 1310 N N . GLY A 1 173 ? 10.423 2.363 -3.845 1.00 98.31 173 GLY A N 1
ATOM 1311 C CA . GLY A 1 173 ? 9.105 2.281 -3.218 1.00 98.31 173 GLY A CA 1
ATOM 1312 C C . GLY A 1 173 ? 8.012 2.805 -4.138 1.00 98.31 173 GLY A C 1
ATOM 1313 O O . GLY A 1 173 ? 8.152 3.873 -4.734 1.00 98.31 173 GLY A O 1
ATOM 1314 N N . MET A 1 174 ? 6.903 2.072 -4.230 1.00 98.38 174 MET A N 1
ATOM 1315 C CA . MET A 1 174 ? 5.765 2.432 -5.076 1.00 98.38 174 MET A CA 1
ATOM 1316 C C . MET A 1 174 ? 4.446 2.351 -4.314 1.00 98.38 174 MET A C 1
ATOM 1318 O O . MET A 1 174 ? 4.263 1.492 -3.447 1.00 98.38 174 MET A O 1
ATOM 1322 N N . GLN A 1 175 ? 3.516 3.219 -4.696 1.00 98.62 175 GLN A N 1
ATOM 1323 C CA . GLN A 1 175 ? 2.095 3.143 -4.389 1.00 98.62 175 GLN A CA 1
ATOM 1324 C C . GLN A 1 175 ? 1.336 2.782 -5.667 1.00 98.62 175 GLN A C 1
ATOM 1326 O O . GLN A 1 175 ? 1.549 3.392 -6.707 1.00 98.62 175 GLN A O 1
ATOM 1331 N N . VAL A 1 176 ? 0.464 1.782 -5.608 1.00 98.69 176 VAL A N 1
ATOM 1332 C CA . VAL A 1 176 ? -0.250 1.268 -6.784 1.00 98.69 176 VAL A CA 1
ATOM 1333 C C . VAL A 1 176 ? -1.737 1.239 -6.492 1.00 98.69 176 VAL A C 1
ATOM 1335 O O . VAL A 1 176 ? -2.139 0.648 -5.491 1.00 98.69 176 VAL A O 1
ATOM 1338 N N . TYR A 1 177 ? -2.541 1.831 -7.372 1.00 98.75 177 TYR A N 1
ATOM 1339 C CA . TYR A 1 177 ? -3.993 1.681 -7.348 1.00 98.75 177 TYR A CA 1
ATOM 1340 C C . TYR A 1 177 ? -4.396 0.476 -8.202 1.00 98.75 177 TYR A C 1
ATOM 1342 O O . TYR A 1 177 ? -4.027 0.379 -9.377 1.00 98.75 177 TYR A O 1
ATOM 1350 N N . LEU A 1 178 ? -5.125 -0.461 -7.601 1.00 98.75 178 LEU A N 1
ATOM 1351 C CA . LEU A 1 178 ? -5.602 -1.692 -8.222 1.00 98.75 178 LEU A CA 1
ATOM 1352 C C . LEU A 1 178 ? -7.103 -1.596 -8.488 1.00 98.75 178 LEU A C 1
ATOM 1354 O O . LEU A 1 178 ? -7.862 -1.136 -7.637 1.00 98.75 178 LEU A O 1
ATOM 1358 N N . ASN A 1 179 ? -7.550 -2.116 -9.631 1.00 98.38 179 ASN A N 1
ATOM 1359 C CA . ASN A 1 179 ? -8.978 -2.320 -9.874 1.00 98.38 179 ASN A CA 1
ATOM 1360 C C . ASN A 1 179 ? -9.523 -3.537 -9.091 1.00 98.38 179 ASN A C 1
ATOM 1362 O O . ASN A 1 179 ? -8.787 -4.303 -8.464 1.00 98.38 179 ASN A O 1
ATOM 1366 N N . ASN A 1 180 ? -10.833 -3.771 -9.193 1.00 97.56 180 ASN A N 1
ATOM 1367 C CA . ASN A 1 180 ? -11.513 -4.916 -8.573 1.00 97.56 180 ASN A CA 1
ATOM 1368 C C . ASN A 1 180 ? -11.123 -6.294 -9.158 1.00 97.56 180 ASN A C 1
ATOM 1370 O O . ASN A 1 180 ? -11.520 -7.321 -8.610 1.00 97.56 180 ASN A O 1
ATOM 1374 N N . ALA A 1 181 ? -10.341 -6.345 -10.238 1.00 98.00 181 ALA A N 1
ATOM 1375 C CA . ALA A 1 181 ? -9.747 -7.571 -10.769 1.00 98.00 181 ALA A CA 1
ATOM 1376 C C . ALA A 1 181 ? -8.322 -7.820 -10.234 1.00 98.00 181 ALA A C 1
ATOM 1378 O O . ALA A 1 181 ? -7.747 -8.874 -10.501 1.00 98.00 181 ALA A O 1
ATOM 1379 N N . GLY A 1 182 ? -7.762 -6.888 -9.451 1.00 98.06 182 GLY A N 1
ATOM 1380 C CA . GLY A 1 182 ? -6.398 -6.970 -8.931 1.00 98.06 182 GLY A CA 1
ATOM 1381 C C . GLY A 1 182 ? -5.334 -6.598 -9.967 1.00 98.06 182 GLY A C 1
ATOM 1382 O O . GLY A 1 182 ? -4.214 -7.115 -9.925 1.00 98.06 182 GLY A O 1
ATOM 1383 N N . GLU A 1 183 ? -5.680 -5.722 -10.911 1.00 98.31 183 GLU A N 1
ATOM 1384 C CA . GLU A 1 183 ? -4.782 -5.223 -11.951 1.00 98.31 183 GLU A CA 1
ATOM 1385 C C . GLU A 1 183 ? -4.381 -3.765 -11.679 1.00 98.31 183 GLU A C 1
ATOM 1387 O O . GLU A 1 183 ? -5.261 -2.942 -11.398 1.00 98.31 183 GLU A O 1
ATOM 1392 N N . PRO A 1 184 ? -3.090 -3.412 -11.814 1.00 98.44 184 PRO A N 1
ATOM 1393 C CA . PRO A 1 184 ? -2.622 -2.031 -11.713 1.00 98.44 184 PRO A CA 1
ATOM 1394 C C . PRO A 1 184 ? -3.337 -1.105 -12.686 1.00 98.44 184 PRO A C 1
ATOM 1396 O O . PRO A 1 184 ? -3.374 -1.372 -13.885 1.00 98.44 184 PRO A O 1
ATOM 1399 N N . GLN A 1 185 ? -3.865 -0.004 -12.164 1.00 98.69 185 GLN A N 1
ATOM 1400 C CA . GLN A 1 185 ? -4.452 1.092 -12.937 1.00 98.69 185 GLN A CA 1
ATOM 1401 C C . GLN A 1 185 ? -3.598 2.359 -12.867 1.00 98.69 185 GLN A C 1
ATOM 1403 O O . GLN A 1 185 ? -3.593 3.147 -13.814 1.00 98.69 185 GLN A O 1
ATOM 1408 N N . SER A 1 186 ? -2.870 2.545 -11.762 1.00 98.69 186 SER A N 1
ATOM 1409 C CA . SER A 1 186 ? -1.857 3.585 -11.599 1.00 98.69 186 SER A CA 1
ATOM 1410 C C . SER A 1 186 ? -0.691 3.105 -10.737 1.00 98.69 186 SER A C 1
ATOM 1412 O O . SER A 1 186 ? -0.830 2.165 -9.953 1.00 98.69 186 SER A O 1
ATOM 1414 N N . ILE A 1 187 ? 0.460 3.753 -10.897 1.00 98.69 187 ILE A N 1
ATOM 1415 C CA . ILE A 1 187 ? 1.687 3.531 -10.139 1.00 98.69 187 ILE A CA 1
ATOM 1416 C C . ILE A 1 187 ? 2.292 4.899 -9.843 1.00 98.69 187 ILE A C 1
ATOM 1418 O O . ILE A 1 187 ? 2.513 5.693 -10.752 1.00 98.69 187 ILE A O 1
ATOM 1422 N N . GLU A 1 188 ? 2.594 5.155 -8.583 1.00 98.56 188 GLU A N 1
ATOM 1423 C CA . GLU A 1 188 ? 3.278 6.347 -8.109 1.00 98.56 188 GLU A CA 1
ATOM 1424 C C . GLU A 1 188 ? 4.575 5.948 -7.414 1.00 98.56 188 GLU A C 1
ATOM 1426 O O . GLU A 1 188 ? 4.588 5.100 -6.518 1.00 98.56 188 GLU A O 1
ATOM 1431 N N . LEU A 1 189 ? 5.675 6.561 -7.835 1.00 98.25 189 LEU A N 1
ATOM 1432 C CA . LEU A 1 189 ? 6.971 6.438 -7.189 1.00 98.25 189 LEU A CA 1
ATOM 1433 C C . LEU A 1 189 ? 6.978 7.270 -5.900 1.00 98.25 189 LEU A C 1
ATOM 1435 O O . LEU A 1 189 ? 6.893 8.494 -5.950 1.00 98.25 189 LEU A O 1
ATOM 1439 N N . ILE A 1 190 ? 7.114 6.596 -4.757 1.00 97.50 190 ILE A N 1
ATOM 1440 C CA . ILE A 1 190 ? 7.134 7.222 -3.422 1.00 97.50 190 ILE A CA 1
ATOM 1441 C C . ILE A 1 190 ? 8.524 7.181 -2.770 1.00 97.50 190 ILE A C 1
ATOM 1443 O O . ILE A 1 190 ? 8.787 7.918 -1.827 1.00 97.50 190 ILE A O 1
ATOM 1447 N N . GLU A 1 191 ? 9.432 6.339 -3.272 1.00 97.94 191 GLU A N 1
ATOM 1448 C CA . GLU A 1 191 ? 10.839 6.303 -2.860 1.00 97.94 191 GLU A CA 1
ATOM 1449 C C . GLU A 1 191 ? 11.711 6.022 -4.090 1.00 97.94 191 GLU A C 1
ATOM 1451 O O . GLU A 1 191 ? 11.614 4.953 -4.695 1.00 97.94 191 GLU A O 1
ATOM 1456 N N . SER A 1 192 ? 12.540 7.000 -4.461 1.00 97.62 192 SER A N 1
ATOM 1457 C CA . SER A 1 192 ? 13.447 6.950 -5.614 1.00 97.62 192 SER A CA 1
ATOM 1458 C C . SER A 1 192 ? 14.856 6.559 -5.176 1.00 97.62 192 SER A C 1
ATOM 1460 O O . SER A 1 192 ? 15.345 7.013 -4.139 1.00 97.62 192 SER A O 1
ATOM 1462 N N . VAL A 1 193 ? 15.527 5.745 -5.991 1.00 96.31 193 VAL A N 1
ATOM 1463 C CA . VAL A 1 193 ? 16.941 5.379 -5.795 1.00 96.31 193 VAL A CA 1
ATOM 1464 C C . VAL A 1 193 ? 17.789 5.918 -6.934 1.00 96.31 193 VAL A C 1
ATOM 1466 O O . VAL A 1 193 ? 18.835 6.530 -6.718 1.00 96.31 193 VAL A O 1
ATOM 1469 N N . HIS A 1 194 ? 17.365 5.638 -8.163 1.00 96.62 194 HIS A N 1
ATOM 1470 C CA . HIS A 1 194 ? 18.068 6.026 -9.374 1.00 96.62 194 HIS A CA 1
ATOM 1471 C C . HIS A 1 194 ? 17.086 5.935 -10.546 1.00 96.62 194 HIS A C 1
ATOM 1473 O O . HIS A 1 194 ? 16.454 4.886 -10.673 1.00 96.62 194 HIS A O 1
ATOM 1479 N N . PRO A 1 195 ? 17.024 6.913 -11.471 1.00 95.81 195 PRO A N 1
ATOM 1480 C CA . PRO A 1 195 ? 15.978 6.968 -12.500 1.00 95.81 195 PRO A CA 1
ATOM 1481 C C . PRO A 1 195 ? 15.794 5.669 -13.299 1.00 95.81 195 PRO 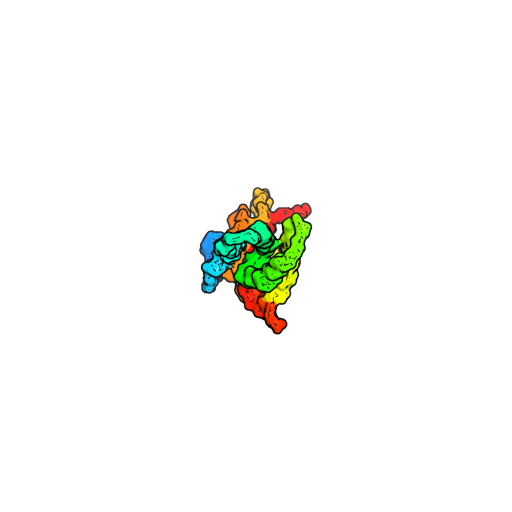A C 1
ATOM 1483 O O . PRO A 1 195 ? 14.680 5.234 -13.556 1.00 95.81 195 PRO A O 1
ATOM 1486 N N . VAL A 1 196 ? 16.899 4.999 -13.642 1.00 95.44 196 VAL A N 1
ATOM 1487 C CA . VAL A 1 196 ? 16.857 3.704 -14.345 1.00 95.44 196 VAL A CA 1
ATOM 1488 C C . VAL A 1 196 ? 16.285 2.576 -13.474 1.00 95.44 196 VAL A C 1
ATOM 1490 O O . VAL A 1 196 ? 15.554 1.733 -13.978 1.00 95.44 196 VAL A O 1
ATOM 1493 N N . LEU A 1 197 ? 16.610 2.526 -12.179 1.00 96.75 197 LEU A N 1
ATOM 1494 C CA . LEU A 1 197 ? 16.058 1.506 -11.278 1.00 96.75 197 LEU A CA 1
ATOM 1495 C C . LEU A 1 197 ? 14.580 1.779 -10.984 1.00 96.75 197 LEU A C 1
ATOM 1497 O O . LEU A 1 197 ? 13.796 0.833 -10.902 1.00 96.75 197 LEU A O 1
ATOM 1501 N N . ASP A 1 198 ? 14.216 3.058 -10.879 1.00 97.62 198 ASP A N 1
ATOM 1502 C CA . ASP A 1 198 ? 12.848 3.515 -10.655 1.00 97.62 198 ASP A CA 1
ATOM 1503 C C . ASP A 1 198 ? 11.939 3.044 -11.800 1.00 97.62 198 ASP A C 1
ATOM 1505 O O . ASP A 1 198 ? 10.989 2.292 -11.581 1.00 97.62 198 ASP A O 1
ATOM 1509 N N . ASP A 1 199 ? 12.307 3.367 -13.038 1.00 96.44 199 ASP A N 1
ATOM 1510 C CA . ASP A 1 199 ? 11.618 2.912 -14.247 1.00 96.44 199 ASP A CA 1
ATOM 1511 C C . ASP A 1 199 ? 11.558 1.376 -14.348 1.00 96.44 199 ASP A C 1
ATOM 1513 O O . ASP A 1 199 ? 10.530 0.827 -14.743 1.00 96.44 199 ASP A O 1
ATOM 1517 N N . ILE A 1 200 ? 12.636 0.652 -14.011 1.00 96.19 200 ILE A N 1
ATOM 1518 C CA . ILE A 1 200 ? 12.643 -0.822 -14.041 1.00 96.19 200 ILE A CA 1
ATOM 1519 C C . ILE A 1 200 ? 11.614 -1.384 -13.055 1.00 96.19 200 ILE A C 1
ATOM 1521 O O . ILE A 1 200 ? 10.854 -2.293 -13.404 1.00 96.19 200 ILE A O 1
ATOM 1525 N N . ALA A 1 201 ? 11.566 -0.842 -11.839 1.00 97.56 201 ALA A N 1
ATOM 1526 C CA . ALA A 1 201 ? 10.607 -1.256 -10.824 1.00 97.56 201 ALA A CA 1
ATOM 1527 C C . ALA A 1 201 ? 9.166 -0.906 -11.227 1.00 97.56 201 ALA A C 1
ATOM 1529 O O . ALA A 1 201 ? 8.280 -1.762 -11.136 1.00 97.56 201 ALA A O 1
ATOM 1530 N N . MET A 1 202 ? 8.931 0.306 -11.735 1.00 97.94 202 MET A N 1
ATOM 1531 C CA . MET A 1 202 ? 7.610 0.737 -12.195 1.00 97.94 202 MET A CA 1
ATOM 1532 C C . MET A 1 202 ? 7.139 -0.099 -13.396 1.00 97.94 202 MET A C 1
ATOM 1534 O O . MET A 1 202 ? 6.003 -0.573 -13.407 1.00 97.94 202 MET A O 1
ATOM 1538 N N . LYS A 1 203 ? 8.018 -0.412 -14.360 1.00 97.06 203 LYS A N 1
ATOM 1539 C CA . LYS A 1 203 ? 7.699 -1.295 -15.503 1.00 97.06 203 LYS A CA 1
ATOM 1540 C C . LYS A 1 203 ? 7.330 -2.695 -15.077 1.00 97.06 203 LYS A C 1
ATOM 1542 O O . LYS A 1 203 ? 6.345 -3.237 -15.576 1.00 97.06 203 LYS A O 1
ATOM 1547 N N . ALA A 1 204 ? 8.106 -3.290 -14.179 1.00 97.12 204 ALA A N 1
ATOM 1548 C CA . ALA A 1 204 ? 7.785 -4.607 -13.656 1.00 97.12 204 ALA A CA 1
ATOM 1549 C C . ALA A 1 204 ? 6.414 -4.585 -12.960 1.00 97.12 204 ALA A C 1
ATOM 1551 O O . ALA A 1 204 ? 5.581 -5.461 -13.185 1.00 97.12 204 ALA A O 1
ATOM 1552 N N . THR A 1 205 ? 6.127 -3.524 -12.208 1.00 97.94 205 THR A N 1
ATOM 1553 C CA . THR A 1 205 ? 4.848 -3.340 -11.515 1.00 97.94 205 THR A CA 1
ATOM 1554 C C . THR A 1 205 ? 3.652 -3.296 -12.468 1.00 97.94 205 THR A C 1
ATOM 1556 O O . THR A 1 205 ? 2.638 -3.912 -12.153 1.00 97.94 205 THR A O 1
ATOM 1559 N N . THR A 1 206 ? 3.766 -2.704 -13.667 1.00 97.88 206 THR A N 1
ATOM 1560 C CA . THR A 1 206 ? 2.673 -2.738 -14.673 1.00 97.88 206 THR A CA 1
ATOM 1561 C C . THR A 1 206 ? 2.259 -4.160 -15.087 1.00 97.88 206 THR A C 1
ATOM 1563 O O . THR A 1 206 ? 1.122 -4.399 -15.498 1.00 97.88 206 THR A O 1
ATOM 1566 N N . GLN A 1 207 ? 3.174 -5.125 -14.970 1.00 97.06 207 GLN A N 1
ATOM 1567 C CA . GLN A 1 207 ? 2.976 -6.515 -15.390 1.00 97.06 207 GLN A CA 1
ATOM 1568 C C . GLN A 1 207 ? 2.534 -7.425 -14.243 1.00 97.06 207 GLN A C 1
ATOM 1570 O O . GLN A 1 207 ? 2.115 -8.559 -14.472 1.00 97.06 207 GLN A O 1
ATOM 1575 N N . MET A 1 208 ? 2.616 -6.948 -13.003 1.00 98.00 208 MET A N 1
ATOM 1576 C CA . MET A 1 208 ? 2.233 -7.734 -11.842 1.00 98.00 208 MET A CA 1
ATOM 1577 C C . MET A 1 208 ? 0.715 -7.962 -11.786 1.00 98.00 208 MET A C 1
ATOM 1579 O O . MET A 1 208 ? -0.085 -7.241 -12.391 1.00 98.00 208 MET A O 1
ATOM 1583 N N . ARG A 1 209 ? 0.308 -8.998 -11.049 1.00 97.94 209 ARG A N 1
ATOM 1584 C CA . ARG A 1 209 ? -1.098 -9.311 -10.765 1.00 97.94 209 ARG A CA 1
ATOM 1585 C C . ARG A 1 209 ? -1.308 -9.589 -9.287 1.00 97.94 209 ARG A C 1
ATOM 1587 O O . ARG A 1 209 ? -0.448 -10.181 -8.627 1.00 97.94 209 ARG A O 1
ATOM 1594 N N . TRP A 1 210 ? -2.480 -9.203 -8.792 1.00 98.25 210 TRP A N 1
ATOM 1595 C CA . TRP A 1 210 ? -2.899 -9.378 -7.410 1.00 98.25 210 TRP A CA 1
ATOM 1596 C C . TRP A 1 210 ? -4.218 -10.143 -7.340 1.00 98.25 210 TRP A C 1
ATOM 1598 O O . TRP A 1 210 ? -5.062 -10.063 -8.223 1.00 98.25 210 TRP A O 1
ATOM 1608 N N . GLN A 1 211 ? -4.420 -10.870 -6.249 1.00 97.88 211 GLN A N 1
ATOM 1609 C CA . GLN A 1 211 ? -5.762 -11.132 -5.764 1.00 97.88 211 GLN A CA 1
ATOM 1610 C C . GLN A 1 211 ? -6.319 -9.784 -5.294 1.00 97.88 211 GLN A C 1
ATOM 1612 O O . GLN A 1 211 ? -5.613 -9.105 -4.540 1.00 97.88 211 GLN A O 1
ATOM 1617 N N . PRO A 1 212 ? -7.530 -9.387 -5.719 1.00 97.50 212 PRO A N 1
ATOM 1618 C CA . PRO A 1 212 ? -8.087 -8.092 -5.353 1.00 97.50 212 PRO A CA 1
ATOM 1619 C C . PRO A 1 212 ? -8.353 -8.018 -3.849 1.00 97.50 212 PRO A C 1
ATOM 1621 O O . PRO A 1 212 ? -8.359 -9.035 -3.142 1.00 97.50 212 PRO A O 1
ATOM 1624 N N . ALA A 1 213 ? -8.602 -6.805 -3.364 1.00 98.00 213 ALA A N 1
ATOM 1625 C CA . ALA A 1 213 ? -9.197 -6.639 -2.053 1.00 98.00 213 ALA A CA 1
ATOM 1626 C C . ALA A 1 213 ? -10.631 -7.177 -2.055 1.00 98.00 213 ALA A C 1
ATOM 1628 O O . ALA A 1 213 ? -11.331 -7.116 -3.066 1.00 98.00 213 ALA A O 1
ATOM 1629 N N . TYR A 1 214 ? -11.080 -7.685 -0.909 1.00 98.19 214 TYR A N 1
ATOM 1630 C CA . TYR A 1 214 ? -12.454 -8.155 -0.754 1.00 98.19 214 TYR A CA 1
ATOM 1631 C C . TYR A 1 214 ? -13.115 -7.600 0.492 1.00 98.19 214 TYR A C 1
ATOM 1633 O O . TYR A 1 214 ? -12.561 -7.671 1.590 1.00 98.19 214 TYR A O 1
ATOM 1641 N N . LEU A 1 215 ? -14.364 -7.182 0.332 1.00 97.38 215 LEU A N 1
ATOM 1642 C CA . LEU A 1 215 ? -15.268 -6.866 1.423 1.00 97.38 215 LEU A CA 1
ATOM 1643 C C . LEU A 1 215 ? -16.131 -8.089 1.753 1.00 97.38 215 LEU A C 1
ATOM 1645 O O . LEU A 1 215 ? -16.825 -8.637 0.898 1.00 97.38 215 LEU A O 1
ATOM 1649 N N . LEU A 1 216 ? -16.084 -8.534 3.007 1.00 96.19 216 LEU A N 1
ATOM 1650 C CA . LEU A 1 216 ? -16.763 -9.738 3.478 1.00 96.19 216 LEU A CA 1
ATOM 1651 C C . LEU A 1 216 ? -18.044 -9.365 4.232 1.00 96.19 216 LEU A C 1
ATOM 1653 O O . LEU A 1 216 ? -17.998 -8.804 5.332 1.00 96.19 216 LEU A O 1
ATOM 1657 N N . ARG A 1 217 ? -19.204 -9.701 3.658 1.00 90.38 217 ARG A N 1
ATOM 1658 C CA . ARG A 1 217 ? -20.527 -9.383 4.224 1.00 90.38 217 ARG A CA 1
ATOM 1659 C C . ARG A 1 217 ? -21.467 -10.576 4.105 1.00 90.38 217 ARG A C 1
ATOM 1661 O O . ARG A 1 217 ? -21.770 -11.028 3.008 1.00 90.38 217 ARG A O 1
ATOM 1668 N N . GLY A 1 218 ? -21.945 -11.096 5.238 1.00 84.25 218 GLY A N 1
ATOM 1669 C CA . GLY A 1 218 ? -22.984 -12.138 5.258 1.00 84.25 218 GLY A CA 1
ATOM 1670 C C . GLY A 1 218 ? -22.643 -13.395 4.444 1.00 84.25 218 GLY A C 1
ATOM 1671 O O . GLY A 1 218 ? -23.517 -13.948 3.787 1.00 84.25 218 GLY A O 1
ATOM 1672 N N . GLY A 1 219 ? -21.371 -13.811 4.437 1.00 86.25 219 GLY A N 1
ATOM 1673 C CA . GLY A 1 219 ? -20.892 -14.963 3.661 1.00 86.25 219 GLY A CA 1
ATOM 1674 C C . GLY A 1 219 ? -20.581 -14.673 2.187 1.00 86.25 219 GLY A C 1
ATOM 1675 O O . GLY A 1 219 ? -20.111 -15.571 1.493 1.00 86.25 219 GLY A O 1
ATOM 1676 N N . LYS A 1 220 ? -20.795 -13.440 1.712 1.00 93.00 220 LYS A N 1
ATOM 1677 C CA . LYS A 1 220 ? -20.363 -12.970 0.390 1.00 93.00 220 LYS A CA 1
ATOM 1678 C C . LYS A 1 220 ? -19.007 -12.275 0.473 1.00 93.00 220 LYS A C 1
ATOM 1680 O O . LYS A 1 220 ? -18.638 -11.752 1.526 1.00 93.00 220 LYS A O 1
ATOM 1685 N N . SER A 1 221 ? -18.285 -12.303 -0.642 1.00 95.38 221 SER A N 1
ATOM 1686 C CA . SER A 1 221 ? -16.971 -11.692 -0.819 1.00 95.38 221 SER A CA 1
ATOM 1687 C C . SER A 1 221 ? -17.027 -10.830 -2.072 1.00 95.38 221 SER A C 1
ATOM 1689 O O . SER A 1 221 ? -16.964 -11.365 -3.177 1.00 95.38 221 SER A O 1
ATOM 1691 N N . ASP A 1 222 ? -17.179 -9.524 -1.889 1.00 97.12 222 ASP A N 1
ATOM 1692 C CA . ASP A 1 222 ? -17.306 -8.570 -2.988 1.00 97.12 222 ASP A CA 1
ATOM 1693 C C . ASP A 1 222 ? -15.922 -7.974 -3.285 1.00 97.12 222 ASP A C 1
ATOM 1695 O O . ASP A 1 222 ? -15.310 -7.418 -2.367 1.00 97.12 222 ASP A O 1
ATOM 1699 N N . PRO A 1 223 ? -15.379 -8.127 -4.507 1.00 98.06 223 PRO A N 1
ATOM 1700 C CA . PRO A 1 223 ? -14.098 -7.534 -4.852 1.00 98.06 223 PRO A CA 1
ATOM 1701 C C . PRO A 1 223 ? -14.233 -6.017 -4.972 1.00 98.06 223 PRO A C 1
ATOM 1703 O O . PRO A 1 223 ? -15.197 -5.514 -5.554 1.00 98.06 223 PRO A O 1
ATOM 1706 N N . ILE A 1 224 ? -13.252 -5.297 -4.444 1.00 97.88 224 ILE A N 1
ATOM 1707 C CA . ILE A 1 224 ? -13.199 -3.834 -4.472 1.00 97.88 224 ILE A CA 1
ATOM 1708 C C . ILE A 1 224 ? -11.831 -3.373 -4.992 1.00 97.88 224 ILE A C 1
ATOM 1710 O O . ILE A 1 224 ? -10.870 -4.150 -4.905 1.00 97.88 224 ILE A O 1
ATOM 1714 N N . PRO A 1 225 ? -11.733 -2.159 -5.573 1.00 98.06 225 PRO A N 1
ATOM 1715 C CA . PRO A 1 225 ? -10.434 -1.529 -5.782 1.00 98.06 225 PRO A CA 1
ATOM 1716 C C . PRO A 1 225 ? -9.694 -1.379 -4.448 1.00 98.06 225 PRO A C 1
ATOM 1718 O O . PRO A 1 225 ? -10.283 -1.575 -3.384 1.00 98.06 225 PRO A O 1
ATOM 1721 N N . ALA A 1 226 ? -8.388 -1.146 -4.527 1.00 98.25 226 ALA A N 1
ATOM 1722 C CA . ALA A 1 226 ? -7.551 -0.925 -3.355 1.00 98.25 226 ALA A CA 1
ATOM 1723 C C . ALA A 1 226 ? -6.196 -0.344 -3.746 1.00 98.25 226 ALA A C 1
ATOM 1725 O O . ALA A 1 226 ? -5.695 -0.585 -4.847 1.00 98.25 226 ALA A O 1
ATOM 1726 N N . TRP A 1 227 ? -5.548 0.321 -2.797 1.00 98.62 227 TRP A N 1
ATOM 1727 C CA . TRP A 1 227 ? -4.145 0.691 -2.905 1.00 98.62 227 TRP A CA 1
ATOM 1728 C C . TRP A 1 227 ? -3.241 -0.386 -2.307 1.00 98.62 227 TRP A C 1
ATOM 1730 O O . TRP A 1 227 ? -3.602 -1.114 -1.380 1.00 98.62 227 TRP A O 1
ATOM 1740 N N . VAL A 1 228 ? -2.023 -0.483 -2.828 1.00 98.06 228 VAL A N 1
ATOM 1741 C CA . VAL A 1 228 ? -0.936 -1.248 -2.212 1.00 98.06 228 VAL A CA 1
ATOM 1742 C C . VAL A 1 228 ? 0.342 -0.426 -2.221 1.00 98.06 228 VAL A C 1
ATOM 1744 O O . VAL A 1 228 ? 0.621 0.293 -3.180 1.00 98.06 228 VAL A O 1
ATOM 1747 N N . ARG A 1 229 ? 1.146 -0.556 -1.162 1.00 97.56 229 ARG A N 1
ATOM 1748 C CA . ARG A 1 229 ? 2.510 -0.020 -1.111 1.00 97.56 229 ARG A CA 1
ATOM 1749 C C . ARG A 1 229 ? 3.507 -1.152 -0.944 1.00 97.56 229 ARG A C 1
ATOM 1751 O O . ARG A 1 229 ? 3.334 -2.009 -0.080 1.00 97.56 229 ARG A O 1
ATOM 1758 N N . PHE A 1 230 ? 4.550 -1.155 -1.761 1.00 97.19 230 PHE A N 1
ATOM 1759 C CA . PHE A 1 230 ? 5.648 -2.109 -1.643 1.00 97.19 230 PHE A CA 1
ATOM 1760 C C . PHE A 1 230 ? 6.920 -1.539 -2.268 1.00 97.19 230 PHE A C 1
ATOM 1762 O O . PHE A 1 230 ? 6.865 -0.555 -3.006 1.00 97.19 230 PHE A O 1
ATOM 1769 N N . SER A 1 231 ? 8.055 -2.182 -1.988 1.00 97.19 231 SER A N 1
ATOM 1770 C CA . SER A 1 231 ? 9.342 -1.771 -2.543 1.00 97.19 231 SER A CA 1
ATOM 1771 C C . SER A 1 231 ? 10.038 -2.903 -3.294 1.00 97.19 231 SER A C 1
ATOM 1773 O O . SER A 1 231 ? 9.950 -4.073 -2.911 1.00 97.19 231 SER A O 1
ATOM 1775 N N . VAL A 1 232 ? 10.769 -2.545 -4.349 1.00 96.56 232 VAL A N 1
ATOM 1776 C CA . VAL A 1 232 ? 11.614 -3.448 -5.140 1.00 96.56 232 VAL A CA 1
ATOM 1777 C C . VAL A 1 232 ? 13.068 -3.204 -4.769 1.00 96.56 232 VAL A C 1
ATOM 1779 O O . VAL A 1 232 ? 13.605 -2.125 -5.005 1.00 96.56 232 VAL A O 1
ATOM 1782 N N . GLY A 1 233 ? 13.700 -4.206 -4.159 1.00 95.81 233 GLY A N 1
ATOM 1783 C CA . GLY A 1 233 ? 15.089 -4.120 -3.718 1.00 95.81 233 GLY A CA 1
ATOM 1784 C C . GLY A 1 233 ? 16.080 -4.470 -4.827 1.00 95.81 233 GLY A C 1
ATOM 1785 O O . GLY A 1 233 ? 16.031 -5.567 -5.384 1.00 95.81 233 GLY A O 1
ATOM 1786 N N . PHE A 1 234 ? 17.038 -3.582 -5.071 1.00 95.50 234 PHE A N 1
ATOM 1787 C CA . PHE A 1 234 ? 18.167 -3.782 -5.976 1.00 95.50 234 PHE A CA 1
ATOM 1788 C C . PHE A 1 234 ? 19.445 -3.952 -5.163 1.00 95.50 234 PHE A C 1
ATOM 1790 O O . PHE A 1 234 ? 19.903 -3.040 -4.474 1.00 95.50 234 PHE A O 1
ATOM 1797 N N . ARG A 1 235 ? 20.026 -5.151 -5.224 1.00 91.50 235 ARG A N 1
ATOM 1798 C CA . ARG A 1 235 ? 21.258 -5.498 -4.507 1.00 91.50 235 ARG A CA 1
ATOM 1799 C C . ARG A 1 235 ? 22.076 -6.496 -5.302 1.00 91.50 235 ARG A C 1
ATOM 1801 O O . ARG A 1 235 ? 21.530 -7.406 -5.923 1.00 91.50 235 ARG A O 1
ATOM 1808 N N . LYS A 1 236 ? 23.400 -6.347 -5.249 1.00 81.94 236 LYS A N 1
ATOM 1809 C CA . LYS A 1 236 ? 24.315 -7.298 -5.878 1.00 81.94 236 LYS A CA 1
ATOM 1810 C C . LYS A 1 236 ? 24.243 -8.608 -5.099 1.00 81.94 236 LYS A C 1
ATOM 1812 O O . LYS A 1 236 ? 24.466 -8.628 -3.888 1.00 81.94 236 LYS A O 1
ATOM 1817 N N . VAL A 1 237 ? 23.896 -9.698 -5.773 1.00 71.56 237 VAL A N 1
ATOM 1818 C CA . VAL A 1 237 ? 23.956 -11.029 -5.166 1.00 71.56 237 VAL A CA 1
ATOM 1819 C C . VAL A 1 237 ? 25.424 -11.443 -5.171 1.00 71.56 237 VAL A C 1
ATOM 1821 O O . VAL A 1 237 ? 25.995 -11.666 -6.236 1.00 71.56 237 VAL A O 1
ATOM 1824 N N . SER A 1 238 ? 26.059 -11.491 -3.999 1.00 57.88 238 SER A N 1
ATOM 1825 C CA . SER A 1 238 ? 27.393 -12.080 -3.866 1.00 57.88 238 SER A CA 1
ATOM 1826 C C . SER A 1 238 ? 27.291 -13.568 -4.204 1.00 57.88 238 SER A C 1
ATOM 1828 O O . SER A 1 238 ? 26.573 -14.294 -3.511 1.00 57.88 238 SER A O 1
ATOM 1830 N N . ARG A 1 239 ? 27.948 -13.995 -5.283 1.00 48.59 239 ARG A N 1
ATOM 1831 C CA . ARG A 1 239 ? 28.179 -15.414 -5.572 1.00 48.59 239 ARG A CA 1
ATOM 1832 C C . ARG A 1 239 ? 29.417 -15.900 -4.839 1.00 48.59 239 ARG A C 1
ATOM 1834 O O . ARG A 1 239 ? 30.366 -15.093 -4.731 1.00 48.59 239 ARG A O 1
#

Radius of gyration: 26.49 Å; chains: 1; bounding box: 60×60×104 Å

Foldseek 3Di:
DDDDDDDDDDPPPPPPDPPVPDPQDADEDPQWDDDVQKIFHPPDPCVVWPFPLVDCVSLVNDLPPPPDDPDDCVVVVVVLSVLLVLLVRLQSQVCQFPVVLLSVQCVVPLSVCSVPDDDPVDSVVSSVVSNVVSVVSVVQFKDGKAWPDDEVPRFDQDQDPVCQVVVQWDKFKWKFKAALQQATRMIGTPDDRDSSNNRSVVRSNNVTGINAMWGDDPNDTRRGITMHMDIDTDHDDDD